Protein AF-A0A0F9T7E7-F1 (afdb_monomer_lite)

Foldseek 3Di:
DPPDPQDLVNCQVVCAASPPRHHPDVPDSHNPVVVVVVVVVLVVLLVVLVVVQAQSPPSPDHPDDPDSHNPVVVVVVVVVVVVVLVVLQVVCQVVQHASPDGHGHDVPDNHNPVVVVVVVVVLVVQLVVLVVVCAQSHPSHHQPPPPDSHHPVVVVVVVVCCVPDPVVVVVVVLLVVLLVVLCVVQPQAAPAQGHRPSVFKDKDQLVNCVVVVCVVVVADDSRVSVVCVVVVNDPRIHIHGPQQRVQCVVPVNARPCNHNVVLVVVLVVVVVVVQVCCCPPPVDGCVVCVQVLCCLQPVDSDDPHSSVSCVNCDDVSSVVSNVVVVVVVVVD

Radius of gyration: 43.4 Å; chains: 1; bounding box: 87×38×151 Å

Structure (mmCIF, N/CA/C/O backbone):
data_AF-A0A0F9T7E7-F1
#
_entry.id   AF-A0A0F9T7E7-F1
#
loop_
_atom_site.group_PDB
_atom_site.id
_atom_site.type_symbol
_atom_site.label_atom_id
_atom_site.label_alt_id
_atom_site.label_comp_id
_atom_site.label_asym_id
_atom_site.label_entity_id
_atom_site.label_seq_id
_atom_site.pdbx_PDB_ins_code
_atom_site.Cartn_x
_atom_site.Cartn_y
_atom_site.Cartn_z
_atom_site.occupancy
_atom_site.B_iso_or_equiv
_atom_site.auth_seq_id
_atom_site.auth_comp_id
_atom_site.auth_asym_id
_atom_site.auth_atom_id
_atom_site.pdbx_PDB_model_num
ATOM 1 N N . MET A 1 1 ? 22.420 5.843 -83.541 1.00 38.50 1 MET A N 1
ATOM 2 C CA . MET A 1 1 ? 21.870 6.753 -82.512 1.00 38.50 1 MET A CA 1
ATOM 3 C C . MET A 1 1 ? 22.292 6.225 -81.143 1.00 38.50 1 MET A C 1
ATOM 5 O O . MET A 1 1 ? 21.829 5.148 -80.786 1.00 38.50 1 MET A O 1
ATOM 9 N N . PRO A 1 2 ? 23.239 6.856 -80.425 1.00 42.22 2 PRO A N 1
ATOM 10 C CA . PRO A 1 2 ? 23.708 6.330 -79.144 1.00 42.22 2 PRO A CA 1
ATOM 11 C C . PRO A 1 2 ? 22.590 6.418 -78.097 1.00 42.22 2 PRO A C 1
ATOM 13 O O . PRO A 1 2 ? 21.931 7.450 -77.973 1.00 42.22 2 PRO A O 1
ATOM 16 N N . ALA A 1 3 ? 22.367 5.312 -77.381 1.00 47.06 3 ALA A N 1
ATOM 17 C CA . ALA A 1 3 ? 21.340 5.172 -76.355 1.00 47.06 3 ALA A CA 1
ATOM 18 C C . ALA A 1 3 ? 21.420 6.314 -75.331 1.00 47.06 3 ALA A C 1
ATOM 20 O O . ALA A 1 3 ? 22.486 6.619 -74.789 1.00 47.06 3 ALA A O 1
ATOM 21 N N . ASN A 1 4 ? 20.276 6.955 -75.101 1.00 53.09 4 ASN A N 1
ATOM 22 C CA . ASN A 1 4 ? 20.120 8.098 -74.214 1.00 53.09 4 ASN A CA 1
ATOM 23 C C . ASN A 1 4 ? 20.684 7.755 -72.821 1.00 53.09 4 ASN A C 1
ATOM 25 O O . ASN A 1 4 ? 20.328 6.721 -72.253 1.00 53.09 4 ASN A O 1
ATOM 29 N N . LYS A 1 5 ? 21.583 8.585 -72.274 1.00 58.56 5 LYS A N 1
ATOM 30 C CA . LYS A 1 5 ? 22.112 8.393 -70.913 1.00 58.56 5 LYS A CA 1
ATOM 31 C C . LYS A 1 5 ? 20.941 8.482 -69.936 1.00 58.56 5 LYS A C 1
ATOM 33 O O . LYS A 1 5 ? 20.448 9.564 -69.637 1.00 58.56 5 LYS A O 1
ATOM 38 N N . GLU A 1 6 ? 20.500 7.326 -69.468 1.00 69.00 6 GLU A N 1
ATOM 39 C CA . GLU A 1 6 ? 19.401 7.164 -68.527 1.00 69.00 6 GLU A CA 1
ATOM 40 C C . GLU A 1 6 ? 19.588 8.086 -67.306 1.00 69.00 6 GLU A C 1
ATOM 42 O O . GLU A 1 6 ? 20.612 8.040 -66.613 1.00 69.00 6 GLU A O 1
ATOM 47 N N . THR A 1 7 ? 18.629 8.984 -67.072 1.00 83.06 7 THR A N 1
ATOM 48 C CA . THR A 1 7 ? 18.771 10.029 -66.048 1.00 83.06 7 THR A CA 1
ATOM 49 C C . THR A 1 7 ? 18.663 9.446 -64.633 1.00 83.06 7 THR A C 1
ATOM 51 O O . THR A 1 7 ? 18.004 8.435 -64.392 1.00 83.06 7 THR A O 1
ATOM 54 N N . LEU A 1 8 ? 19.264 10.114 -63.638 1.00 84.00 8 LEU A N 1
ATOM 55 C CA . LEU A 1 8 ? 19.125 9.723 -62.223 1.00 84.00 8 LEU A CA 1
ATOM 56 C C . LEU A 1 8 ? 17.666 9.717 -61.746 1.00 84.00 8 LEU A C 1
ATOM 58 O O . LEU A 1 8 ? 17.328 8.966 -60.831 1.00 84.00 8 LEU A O 1
ATOM 62 N N . LYS A 1 9 ? 16.824 10.569 -62.343 1.00 87.50 9 LYS A N 1
ATOM 63 C CA . LYS A 1 9 ? 15.386 10.622 -62.076 1.00 87.50 9 LYS A CA 1
ATOM 64 C C . LYS A 1 9 ? 14.714 9.327 -62.539 1.00 87.50 9 LYS A C 1
ATOM 66 O O . LYS A 1 9 ? 14.110 8.656 -61.709 1.00 87.50 9 LYS A O 1
ATOM 71 N N . HIS A 1 10 ? 14.963 8.920 -63.786 1.00 89.00 10 HIS A N 1
ATOM 72 C CA . HIS A 1 10 ? 14.462 7.661 -64.340 1.00 89.00 10 HIS A CA 1
ATOM 73 C C . HIS A 1 10 ? 14.865 6.460 -63.473 1.00 89.00 10 HIS A C 1
ATOM 75 O O . HIS A 1 10 ? 14.021 5.681 -63.043 1.00 89.00 10 HIS A O 1
ATOM 81 N N . ARG A 1 11 ? 16.144 6.351 -63.095 1.00 88.75 11 ARG A N 1
ATOM 82 C CA . ARG A 1 11 ? 16.602 5.232 -62.253 1.00 88.75 11 ARG A CA 1
ATOM 83 C C . ARG A 1 11 ? 15.872 5.146 -60.914 1.00 88.75 11 ARG A C 1
ATOM 85 O O . ARG A 1 11 ? 15.550 4.054 -60.466 1.00 88.75 11 ARG A O 1
ATOM 92 N N . LYS A 1 12 ? 15.584 6.282 -60.274 1.00 86.06 12 LYS A N 1
ATOM 93 C CA . LYS A 1 12 ? 14.820 6.300 -59.017 1.00 86.06 12 LYS A CA 1
ATOM 94 C C . LYS A 1 12 ? 13.372 5.861 -59.223 1.00 86.06 12 LYS A C 1
ATOM 96 O O . LYS A 1 12 ? 12.877 5.083 -58.415 1.00 86.06 12 LYS A O 1
ATOM 101 N N . GLU A 1 13 ? 12.727 6.352 -60.278 1.00 91.25 13 GLU A N 1
ATOM 102 C CA . GLU A 1 13 ? 11.334 6.030 -60.619 1.00 91.25 13 GLU A CA 1
ATOM 103 C C . GLU A 1 13 ? 11.161 4.544 -60.968 1.00 91.25 13 GLU A C 1
ATOM 105 O O . GLU A 1 13 ? 10.154 3.945 -60.607 1.00 91.25 13 GLU A O 1
ATOM 110 N N . HIS A 1 14 ? 12.182 3.918 -61.559 1.00 92.12 14 HIS A N 1
ATOM 111 C CA . HIS A 1 14 ? 12.169 2.507 -61.961 1.00 92.12 14 HIS A CA 1
ATOM 112 C C . HIS A 1 14 ? 12.856 1.551 -60.965 1.00 92.12 14 HIS A C 1
ATOM 114 O O . HIS A 1 14 ? 13.179 0.416 -61.310 1.00 92.12 14 HIS A O 1
ATOM 120 N N . ASN A 1 15 ? 13.085 1.980 -59.718 1.00 90.81 15 ASN A N 1
ATOM 121 C CA . ASN A 1 15 ? 13.734 1.180 -58.667 1.00 90.81 15 ASN A CA 1
ATOM 122 C C . ASN A 1 15 ? 15.110 0.593 -59.072 1.00 90.81 15 ASN A C 1
ATOM 124 O O . ASN A 1 15 ? 15.508 -0.504 -58.663 1.00 90.81 15 ASN A O 1
ATOM 128 N N . LEU A 1 16 ? 15.858 1.357 -59.865 1.00 93.38 16 LEU A N 1
ATOM 129 C CA . LEU A 1 16 ? 17.209 1.052 -60.311 1.00 93.38 16 LEU A CA 1
ATOM 130 C C . LEU A 1 16 ? 18.243 1.805 -59.472 1.00 93.38 16 LEU A C 1
ATOM 132 O O . LEU A 1 16 ? 18.023 2.903 -58.947 1.00 93.38 16 LEU A O 1
ATOM 136 N N . CYS A 1 17 ? 19.422 1.211 -59.362 1.00 92.06 17 CYS A N 1
ATOM 137 C CA . CYS A 1 17 ? 20.519 1.753 -58.598 1.00 92.06 17 CYS A CA 1
ATOM 138 C C . CYS A 1 17 ? 21.018 3.034 -59.270 1.00 92.06 17 CYS A C 1
ATOM 140 O O . CYS A 1 17 ? 21.424 3.004 -60.434 1.00 92.06 17 CYS A O 1
ATOM 142 N N . PRO A 1 18 ? 21.112 4.156 -58.541 1.00 91.12 18 PRO A N 1
ATOM 143 C CA . PRO A 1 18 ? 21.547 5.423 -59.120 1.00 91.12 18 PRO A CA 1
ATOM 144 C C . PRO A 1 18 ? 22.990 5.369 -59.642 1.00 91.12 18 PRO A C 1
ATOM 146 O O . PRO A 1 18 ? 23.375 6.184 -60.476 1.00 91.12 18 PRO A O 1
ATOM 149 N N . ARG A 1 19 ? 23.790 4.408 -59.162 1.00 88.69 19 ARG A N 1
ATOM 150 C CA . ARG A 1 19 ? 25.220 4.308 -59.450 1.00 88.69 19 ARG A CA 1
ATOM 151 C C . ARG A 1 19 ? 25.533 3.494 -60.700 1.00 88.69 19 ARG A C 1
ATOM 153 O O . ARG A 1 19 ? 26.397 3.902 -61.465 1.00 88.69 19 ARG A O 1
ATOM 160 N N . ASP A 1 20 ? 24.866 2.359 -60.884 1.00 91.38 20 ASP A N 1
ATOM 161 C CA . ASP A 1 20 ? 25.170 1.414 -61.966 1.00 91.38 20 ASP A CA 1
ATOM 162 C C . ASP A 1 20 ? 23.941 0.948 -62.762 1.00 91.38 20 ASP A C 1
ATOM 164 O O . ASP A 1 20 ? 24.092 0.120 -63.652 1.00 91.38 20 ASP A O 1
ATOM 168 N N . GLY A 1 21 ? 22.744 1.471 -62.470 1.00 89.50 21 GLY A N 1
ATOM 169 C CA . GLY A 1 21 ? 21.510 1.172 -63.206 1.00 89.50 21 GLY A CA 1
ATOM 170 C C . GLY A 1 21 ? 20.922 -0.218 -62.947 1.00 89.50 21 GLY A C 1
ATOM 171 O O . GLY A 1 21 ? 19.892 -0.552 -63.515 1.00 89.50 21 GLY A O 1
ATOM 172 N N . LYS A 1 22 ? 21.530 -1.042 -62.085 1.00 94.00 22 LYS A N 1
ATOM 173 C CA . LYS A 1 22 ? 21.015 -2.387 -61.771 1.00 94.00 22 LYS A CA 1
ATOM 174 C C . LYS A 1 22 ? 19.827 -2.328 -60.808 1.00 94.00 22 LYS A C 1
ATOM 176 O O . LYS A 1 22 ? 19.782 -1.398 -60.007 1.00 94.00 22 LYS A O 1
ATOM 181 N N . PRO A 1 23 ? 18.936 -3.334 -60.774 1.00 94.88 23 PRO A N 1
ATOM 182 C CA . PRO A 1 23 ? 17.843 -3.380 -59.806 1.00 94.88 23 PRO A CA 1
ATOM 183 C C . PRO A 1 23 ? 18.322 -3.208 -58.361 1.00 94.88 23 PRO A C 1
ATOM 185 O O . PRO A 1 23 ? 19.359 -3.750 -57.951 1.00 94.88 23 PRO A O 1
ATOM 188 N N . ASN A 1 24 ? 17.572 -2.432 -57.585 1.00 95.00 24 ASN A N 1
ATOM 189 C CA . ASN A 1 24 ? 17.853 -2.241 -56.171 1.00 95.00 24 ASN A CA 1
ATOM 190 C C . ASN A 1 24 ? 17.699 -3.548 -55.378 1.00 95.00 24 ASN A C 1
ATOM 192 O O . ASN A 1 24 ? 16.909 -4.422 -55.722 1.00 95.00 24 ASN A O 1
ATOM 196 N N . ALA A 1 25 ? 18.461 -3.679 -54.290 1.00 92.75 25 ALA A N 1
ATOM 197 C CA . ALA A 1 25 ? 18.216 -4.741 -53.318 1.00 92.75 25 ALA A CA 1
ATOM 198 C C . ALA A 1 25 ? 16.885 -4.493 -52.566 1.00 92.75 25 ALA A C 1
ATOM 200 O O . ALA A 1 25 ? 16.477 -3.331 -52.462 1.00 92.75 25 ALA A O 1
ATOM 201 N N . PRO A 1 26 ? 16.239 -5.537 -52.004 1.00 92.38 26 PRO A N 1
ATOM 202 C CA . PRO A 1 26 ? 14.979 -5.398 -51.266 1.00 92.38 26 PRO A CA 1
ATOM 203 C C . PRO A 1 26 ? 15.062 -4.319 -50.179 1.00 92.38 26 PRO A C 1
ATOM 205 O O . PRO A 1 26 ? 16.022 -4.299 -49.407 1.00 92.38 26 PRO A O 1
ATOM 208 N N . ASP A 1 27 ? 14.097 -3.397 -50.166 1.00 90.00 27 ASP A N 1
ATOM 209 C CA . ASP A 1 27 ? 14.011 -2.241 -49.256 1.00 90.00 27 ASP A CA 1
ATOM 210 C C . ASP A 1 27 ? 15.236 -1.304 -49.252 1.00 90.00 27 ASP A C 1
ATOM 212 O O . ASP A 1 27 ? 15.472 -0.542 -48.307 1.00 90.00 27 ASP A O 1
ATOM 216 N N . ARG A 1 28 ? 16.056 -1.331 -50.310 1.00 92.38 28 ARG A N 1
ATOM 217 C CA . ARG A 1 28 ? 17.237 -0.469 -50.466 1.00 92.38 28 ARG A CA 1
ATOM 218 C C . ARG A 1 28 ? 17.122 0.410 -51.705 1.00 92.38 28 ARG A C 1
ATOM 220 O O . ARG A 1 28 ? 16.348 0.161 -52.613 1.00 92.38 28 ARG A O 1
ATOM 227 N N . LYS A 1 29 ? 17.956 1.452 -51.753 1.00 92.69 29 LYS A N 1
ATOM 228 C CA . LYS A 1 29 ? 18.046 2.406 -52.879 1.00 92.69 29 LYS A CA 1
ATOM 229 C C . LYS A 1 29 ? 19.236 2.138 -53.808 1.00 92.69 29 LYS A C 1
ATOM 231 O O . LYS A 1 29 ? 19.613 2.999 -54.598 1.00 92.69 29 LYS A O 1
ATOM 236 N N . MET A 1 30 ? 19.916 1.007 -53.622 1.00 93.31 30 MET A N 1
ATOM 237 C CA . MET A 1 30 ? 21.091 0.609 -54.393 1.00 93.31 30 MET A CA 1
ATOM 238 C C . MET A 1 30 ? 21.084 -0.905 -54.605 1.00 93.31 30 MET A C 1
ATOM 240 O O . MET A 1 30 ? 20.552 -1.650 -53.779 1.00 93.31 30 MET A O 1
ATOM 244 N N . CYS A 1 31 ? 21.724 -1.363 -55.679 1.00 95.31 31 CYS A N 1
ATOM 245 C CA . CYS A 1 31 ? 21.927 -2.783 -55.937 1.00 95.31 31 CYS A CA 1
ATOM 246 C C . CYS A 1 31 ? 22.896 -3.400 -54.909 1.00 95.31 31 CYS A C 1
ATOM 248 O O . CYS A 1 31 ? 23.733 -2.705 -54.315 1.00 95.31 31 CYS A O 1
ATOM 250 N N . LYS A 1 32 ? 22.833 -4.726 -54.726 1.00 95.06 32 LYS A N 1
ATOM 251 C CA . LYS A 1 32 ? 23.657 -5.465 -53.747 1.00 95.06 32 LYS A CA 1
ATOM 252 C C . LYS A 1 32 ? 25.158 -5.191 -53.908 1.00 95.06 32 LYS A C 1
ATOM 254 O O . LYS A 1 32 ? 25.843 -4.916 -52.926 1.00 95.06 32 LYS A O 1
ATOM 259 N N . SER A 1 33 ? 25.670 -5.191 -55.140 1.00 95.06 33 SER A N 1
ATOM 260 C CA . SER A 1 33 ? 27.093 -4.942 -55.412 1.00 95.06 33 SER A CA 1
ATOM 261 C C . SER A 1 33 ? 27.526 -3.524 -55.047 1.00 95.06 33 SER A C 1
ATOM 263 O O . SER A 1 33 ? 28.602 -3.327 -54.478 1.00 95.06 33 SER A O 1
ATOM 265 N N . CYS A 1 34 ? 26.700 -2.521 -55.343 1.00 94.69 34 CYS A N 1
ATOM 266 C CA . CYS A 1 34 ? 27.019 -1.144 -54.989 1.00 94.69 34 CYS A CA 1
ATOM 267 C C . CYS A 1 34 ? 26.884 -0.885 -53.483 1.00 94.69 34 CYS A C 1
ATOM 269 O O . CYS A 1 34 ? 27.649 -0.072 -52.963 1.00 94.69 34 CYS A O 1
ATOM 271 N N . LEU A 1 35 ? 25.992 -1.593 -52.779 1.00 93.75 35 LEU A N 1
ATOM 272 C CA . LEU A 1 35 ? 25.905 -1.564 -51.315 1.00 93.75 35 LEU A CA 1
ATOM 273 C C . LEU A 1 35 ? 27.177 -2.108 -50.659 1.00 93.75 35 LEU A C 1
ATOM 275 O O . LEU A 1 35 ? 27.727 -1.446 -49.785 1.00 93.75 35 LEU A O 1
ATOM 279 N N . VAL A 1 36 ? 27.693 -3.254 -51.121 1.00 94.38 36 VAL A N 1
ATOM 280 C CA . VAL A 1 36 ? 28.956 -3.822 -50.611 1.00 94.38 36 VAL A CA 1
ATOM 281 C C . VAL A 1 36 ? 30.111 -2.845 -50.829 1.00 94.38 36 VAL A C 1
ATOM 283 O O . VAL A 1 36 ? 30.829 -2.507 -49.890 1.00 94.38 36 VAL A O 1
ATOM 286 N N . LYS A 1 37 ? 30.248 -2.304 -52.048 1.00 94.00 37 LYS A N 1
ATOM 287 C CA . LYS A 1 37 ? 31.284 -1.301 -52.355 1.00 94.00 37 LYS A CA 1
ATOM 288 C C . LYS A 1 37 ? 31.153 -0.049 -51.484 1.00 94.00 37 LYS A C 1
ATOM 290 O O . LYS A 1 37 ? 32.160 0.522 -51.073 1.00 94.00 37 LYS A O 1
ATOM 295 N N . PHE A 1 38 ? 29.928 0.403 -51.222 1.00 93.88 38 PHE A N 1
ATOM 296 C CA . PHE A 1 38 ? 29.674 1.544 -50.346 1.00 93.88 38 PHE A CA 1
ATOM 297 C C . PHE A 1 38 ? 30.046 1.240 -48.890 1.00 93.88 38 PHE A C 1
ATOM 299 O O . PHE A 1 38 ? 30.689 2.071 -48.258 1.00 93.88 38 PHE A O 1
ATOM 306 N N . ALA A 1 39 ? 29.703 0.057 -48.378 1.00 92.69 39 ALA A N 1
ATOM 307 C CA . ALA A 1 39 ? 30.046 -0.367 -47.023 1.00 92.69 39 ALA A CA 1
ATOM 308 C C . ALA A 1 39 ? 31.566 -0.413 -46.813 1.00 92.69 39 ALA A C 1
ATOM 310 O O . ALA A 1 39 ? 32.065 0.219 -45.888 1.00 92.69 39 ALA A O 1
ATOM 311 N N . VAL A 1 40 ? 32.307 -1.047 -47.731 1.00 94.56 40 VAL A N 1
ATOM 312 C CA . VAL A 1 40 ? 33.781 -1.092 -47.690 1.00 94.56 40 VAL A CA 1
ATOM 313 C C . VAL A 1 40 ? 34.376 0.319 -47.707 1.00 94.56 40 VAL A C 1
ATOM 315 O O . VAL A 1 40 ? 35.271 0.635 -46.924 1.00 94.56 40 VAL A O 1
ATOM 318 N N . LYS A 1 41 ? 33.860 1.202 -48.573 1.00 94.31 41 LYS A N 1
ATOM 319 C CA . LYS A 1 41 ? 34.314 2.598 -48.646 1.00 94.31 41 LYS A CA 1
ATOM 320 C C . LYS A 1 41 ? 34.057 3.343 -47.328 1.00 94.31 41 LYS A C 1
ATOM 322 O O . LYS A 1 41 ? 34.939 4.051 -46.849 1.00 94.31 41 LYS A O 1
ATOM 327 N N . THR A 1 42 ? 32.863 3.191 -46.762 1.00 92.88 42 THR A N 1
ATOM 328 C CA . THR A 1 42 ? 32.451 3.829 -45.505 1.00 92.88 42 THR A CA 1
ATOM 329 C C . THR A 1 42 ? 33.302 3.347 -44.335 1.00 92.88 42 THR A C 1
ATOM 331 O O . THR A 1 42 ? 33.779 4.178 -43.565 1.00 92.88 42 THR A O 1
ATOM 334 N N . GLU A 1 43 ? 33.570 2.043 -44.244 1.00 92.81 43 GLU A N 1
ATOM 335 C CA . GLU A 1 43 ? 34.423 1.488 -43.191 1.00 92.81 43 GLU A CA 1
ATOM 336 C C . GLU A 1 43 ? 35.862 1.991 -43.314 1.00 92.81 43 GLU A C 1
ATOM 338 O O . GLU A 1 43 ? 36.444 2.439 -42.333 1.00 92.81 43 GLU A O 1
ATOM 343 N N . ARG A 1 44 ? 36.407 2.067 -44.535 1.00 94.94 44 ARG A N 1
ATOM 344 C CA . ARG A 1 44 ? 37.733 2.659 -44.763 1.00 94.94 44 ARG A CA 1
ATOM 345 C C . ARG A 1 44 ? 37.816 4.112 -44.283 1.00 94.94 44 ARG A C 1
ATOM 347 O O . ARG A 1 44 ? 38.819 4.501 -43.693 1.00 94.94 44 ARG A O 1
ATOM 354 N N . TYR A 1 45 ? 36.793 4.933 -44.534 1.00 93.31 45 TYR A N 1
ATOM 355 C CA . TYR A 1 45 ? 36.767 6.308 -44.017 1.00 93.31 45 TYR A CA 1
ATOM 356 C C . TYR A 1 45 ? 36.628 6.359 -42.500 1.00 93.31 45 TYR A C 1
ATOM 358 O O . TYR A 1 45 ? 37.245 7.209 -41.863 1.00 93.31 45 TYR A O 1
ATOM 366 N N . ARG A 1 46 ? 35.823 5.465 -41.923 1.00 93.06 46 ARG A N 1
ATOM 367 C CA . ARG A 1 46 ? 35.672 5.350 -40.477 1.00 93.06 46 ARG A CA 1
ATOM 368 C C . ARG A 1 46 ? 37.002 4.995 -39.820 1.00 93.06 46 ARG A C 1
ATOM 370 O O . ARG A 1 46 ? 37.375 5.667 -38.866 1.00 93.06 46 ARG A O 1
ATOM 377 N N . GLN A 1 47 ? 37.715 4.009 -40.360 1.00 93.50 47 GLN A N 1
ATOM 378 C CA . GLN A 1 47 ? 39.008 3.580 -39.842 1.00 93.50 47 GLN A CA 1
ATOM 379 C C . GLN A 1 47 ? 40.031 4.713 -39.907 1.00 93.50 47 GLN A C 1
ATOM 381 O O . GLN A 1 47 ? 40.631 5.030 -38.894 1.00 93.50 47 GLN A O 1
ATOM 386 N N . ARG A 1 48 ? 40.110 5.446 -41.027 1.00 94.62 48 ARG A N 1
ATOM 387 C CA . ARG A 1 48 ? 40.972 6.641 -41.126 1.00 94.62 48 ARG A CA 1
ATOM 388 C C . ARG A 1 48 ? 40.694 7.688 -40.047 1.00 94.62 48 ARG A C 1
ATOM 390 O O . ARG A 1 48 ? 41.625 8.319 -39.568 1.00 94.62 48 ARG A O 1
ATOM 397 N N . LYS A 1 49 ? 39.424 7.900 -39.682 1.00 95.38 49 LYS A N 1
ATOM 398 C CA . LYS A 1 49 ? 39.072 8.811 -38.582 1.00 95.38 49 LYS A CA 1
ATOM 399 C C . LYS A 1 49 ? 39.540 8.259 -37.236 1.00 95.38 49 LYS A C 1
ATOM 401 O O . LYS A 1 49 ? 40.063 9.026 -36.448 1.00 95.38 49 LYS A O 1
ATOM 406 N N . ILE A 1 50 ? 39.377 6.956 -36.994 1.00 92.44 50 ILE A N 1
ATOM 407 C CA . ILE A 1 50 ? 39.853 6.290 -35.769 1.00 92.44 50 ILE A CA 1
ATOM 408 C C . ILE A 1 50 ? 41.377 6.403 -35.659 1.00 92.44 50 ILE A C 1
ATOM 410 O O . ILE A 1 50 ? 41.866 6.856 -34.631 1.00 92.44 50 ILE A O 1
ATOM 414 N N . ASP A 1 51 ? 42.101 6.053 -36.723 1.00 94.31 51 ASP A N 1
ATOM 415 C CA . ASP A 1 51 ? 43.567 6.091 -36.770 1.00 94.31 51 ASP A CA 1
ATOM 416 C C . ASP A 1 51 ? 44.098 7.521 -36.592 1.00 94.31 51 ASP A C 1
ATOM 418 O O . ASP A 1 51 ? 45.132 7.730 -35.970 1.00 94.31 51 ASP A O 1
ATOM 422 N N . GLY A 1 52 ? 43.364 8.515 -37.103 1.00 93.25 52 GLY A N 1
ATOM 423 C CA . GLY A 1 52 ? 43.660 9.934 -36.914 1.00 93.25 52 GLY A CA 1
ATOM 424 C C . GLY A 1 52 ? 43.190 10.522 -35.580 1.00 93.25 52 GLY A C 1
ATOM 425 O O . GLY A 1 52 ? 43.287 11.731 -35.412 1.00 93.25 52 GLY A O 1
ATOM 426 N N . GLY A 1 53 ? 42.632 9.724 -34.662 1.00 93.94 53 GLY A N 1
ATOM 427 C CA . GLY A 1 53 ? 42.151 10.205 -33.360 1.00 93.94 53 GLY A CA 1
ATOM 428 C C . GLY A 1 53 ? 40.890 11.078 -33.421 1.00 93.94 53 GLY A C 1
ATOM 429 O O . GLY A 1 53 ? 40.585 11.799 -32.479 1.00 93.94 53 GLY A O 1
ATOM 430 N N . LEU A 1 54 ? 40.126 11.022 -34.513 1.00 96.44 54 LEU A N 1
ATOM 431 C CA . LEU A 1 54 ? 38.985 11.897 -34.780 1.00 96.44 54 LEU A CA 1
ATOM 432 C C . LEU A 1 54 ? 37.635 11.208 -34.547 1.00 96.44 54 LEU A C 1
ATOM 434 O O . LEU A 1 54 ? 37.448 10.000 -34.712 1.00 96.44 54 LEU A O 1
ATOM 438 N N . CYS A 1 55 ? 36.629 12.024 -34.238 1.00 96.19 55 CYS A N 1
ATOM 439 C CA . CYS A 1 55 ? 35.235 11.624 -34.108 1.00 96.19 55 CYS A CA 1
ATOM 440 C C . CYS A 1 55 ? 34.757 10.865 -35.349 1.00 96.19 55 CYS A C 1
ATOM 442 O O . CYS A 1 55 ? 34.713 11.400 -36.456 1.00 96.19 55 CYS A O 1
ATOM 444 N N . THR A 1 56 ? 34.288 9.632 -35.160 1.00 94.88 56 THR A N 1
ATOM 445 C CA . THR A 1 56 ? 33.850 8.771 -36.271 1.00 94.88 56 THR A CA 1
ATOM 446 C C . THR A 1 56 ? 32.649 9.325 -37.048 1.00 94.88 56 THR A C 1
ATOM 448 O O . THR A 1 56 ? 32.497 9.019 -38.232 1.00 94.88 56 THR A O 1
ATOM 451 N N . ASN A 1 57 ? 31.839 10.195 -36.431 1.00 93.69 57 ASN A N 1
ATOM 452 C CA . ASN A 1 57 ? 30.705 10.852 -37.079 1.00 93.69 57 ASN A CA 1
ATOM 453 C C . ASN A 1 57 ? 31.137 12.098 -37.875 1.00 93.69 57 ASN A C 1
ATOM 455 O O . ASN A 1 57 ? 31.207 12.039 -39.102 1.00 93.69 57 ASN A O 1
ATOM 459 N N . CYS A 1 58 ? 31.500 13.202 -37.209 1.00 93.56 58 CYS A N 1
ATOM 460 C CA . CYS A 1 58 ? 31.848 14.455 -37.897 1.00 93.56 58 CYS A CA 1
ATOM 461 C C . CYS A 1 58 ? 33.269 14.474 -38.479 1.00 93.56 58 CYS A C 1
ATOM 463 O O . CYS A 1 58 ? 33.479 15.081 -39.520 1.00 93.56 58 CYS A O 1
ATOM 465 N N . GLY A 1 59 ? 34.230 13.782 -37.860 1.00 92.50 59 GLY A N 1
ATOM 466 C CA . GLY A 1 59 ? 35.646 13.829 -38.243 1.00 92.50 59 GLY A CA 1
ATOM 467 C C . GLY A 1 59 ? 36.347 15.162 -37.964 1.00 92.50 59 GLY A C 1
ATOM 468 O O . GLY A 1 59 ? 37.412 15.373 -38.521 1.00 92.50 59 GLY A O 1
ATOM 469 N N . ALA A 1 60 ? 35.750 16.055 -37.167 1.00 92.56 60 ALA A N 1
ATOM 470 C CA . ALA A 1 60 ? 36.266 17.409 -36.933 1.00 92.56 60 ALA A CA 1
ATOM 471 C C . ALA A 1 60 ? 36.998 17.577 -35.591 1.00 92.56 60 ALA A C 1
ATOM 473 O O . ALA A 1 60 ? 37.873 18.422 -35.472 1.00 92.56 60 ALA A O 1
ATOM 474 N N . GLU A 1 61 ? 36.630 16.784 -34.586 1.00 94.00 61 GLU A N 1
ATOM 475 C CA . GLU A 1 61 ? 37.107 16.913 -33.205 1.00 94.00 61 GLU A CA 1
ATOM 476 C C . GLU A 1 61 ? 37.451 15.538 -32.636 1.00 94.00 61 GLU A C 1
ATOM 478 O O . GLU A 1 61 ? 36.920 14.523 -33.104 1.00 94.00 61 GLU A O 1
ATOM 483 N N . GLU A 1 62 ? 38.263 15.505 -31.585 1.00 94.50 62 GLU A N 1
ATOM 484 C CA . GLU A 1 62 ? 38.603 14.280 -30.864 1.00 94.50 62 GLU A CA 1
ATOM 485 C C . GLU A 1 62 ? 37.393 13.687 -30.102 1.00 94.50 62 GLU A C 1
ATOM 487 O O . GLU A 1 62 ? 36.494 14.411 -29.646 1.00 94.50 62 GLU A O 1
ATOM 492 N N . PRO A 1 63 ? 37.307 12.351 -29.965 1.00 95.06 63 PRO A N 1
ATOM 493 C CA . PRO A 1 63 ? 36.294 11.697 -29.145 1.00 95.06 63 PRO A CA 1
ATOM 494 C C . PRO A 1 63 ? 36.424 11.976 -27.640 1.00 95.06 63 PRO A C 1
ATOM 496 O O . PRO A 1 63 ? 37.499 12.269 -27.135 1.00 95.06 63 PRO A O 1
ATOM 499 N N . VAL A 1 64 ? 35.321 11.831 -26.893 1.00 94.56 64 VAL A N 1
ATOM 500 C CA . VAL A 1 64 ? 35.311 12.055 -25.432 1.00 94.56 64 VAL A CA 1
ATOM 501 C C . VAL A 1 64 ? 35.205 10.762 -24.617 1.00 94.56 64 VAL A C 1
ATOM 503 O O . VAL A 1 64 ? 34.249 9.991 -24.762 1.00 94.56 64 VAL A O 1
ATOM 506 N N . GLY A 1 65 ? 36.140 10.562 -23.684 1.00 90.94 65 GLY A N 1
ATOM 507 C CA . GLY A 1 65 ? 36.181 9.391 -22.801 1.00 90.94 65 GLY A CA 1
ATOM 508 C C . GLY A 1 65 ? 36.294 8.084 -23.592 1.00 90.94 65 GLY A C 1
ATOM 509 O O . GLY A 1 65 ? 37.090 7.980 -24.514 1.00 90.94 65 GLY A O 1
ATOM 510 N N . SER A 1 66 ? 35.452 7.096 -23.275 1.00 89.94 66 SER A N 1
ATOM 511 C CA . SER A 1 66 ? 35.389 5.814 -24.001 1.00 89.94 66 SER A CA 1
ATOM 512 C C . SER A 1 66 ? 34.564 5.854 -25.300 1.00 89.94 66 SER A C 1
ATOM 514 O O . SER A 1 66 ? 34.345 4.826 -25.942 1.00 89.94 66 SER A O 1
ATOM 516 N N . SER A 1 67 ? 34.052 7.026 -25.689 1.00 90.88 67 SER A N 1
ATOM 517 C CA . SER A 1 67 ? 33.241 7.194 -26.898 1.00 90.88 67 SER A CA 1
ATOM 518 C C . SER A 1 67 ? 34.110 7.247 -28.153 1.00 90.88 67 SER A C 1
ATOM 520 O O . SER A 1 67 ? 35.227 7.739 -28.120 1.00 90.88 67 SER A O 1
ATOM 522 N N . ARG A 1 68 ? 33.547 6.856 -29.302 1.00 93.25 68 ARG A N 1
ATOM 523 C CA . ARG A 1 68 ? 34.125 7.119 -30.641 1.00 93.25 68 ARG A CA 1
ATOM 524 C C . ARG A 1 68 ? 33.601 8.416 -31.277 1.00 93.25 68 ARG A C 1
ATOM 526 O O . ARG A 1 68 ? 33.809 8.657 -32.468 1.00 93.25 68 ARG A O 1
ATOM 533 N N . LEU A 1 69 ? 32.843 9.202 -30.514 1.00 94.62 69 LEU A N 1
ATOM 534 C CA . LEU A 1 69 ? 32.215 10.461 -30.915 1.00 94.62 69 LEU A CA 1
ATOM 535 C C . LEU A 1 69 ? 32.748 11.610 -30.059 1.00 94.62 69 LEU A C 1
ATOM 537 O O . LEU A 1 69 ? 32.915 11.430 -28.849 1.00 94.62 69 LEU A O 1
ATOM 541 N N . CYS A 1 70 ? 32.924 12.785 -30.664 1.00 95.94 70 CYS A N 1
ATOM 542 C CA . CYS A 1 70 ? 33.125 14.031 -29.925 1.00 95.94 70 CYS A CA 1
ATOM 543 C C . CYS A 1 70 ? 31.871 14.393 -29.115 1.00 95.94 70 CYS A C 1
ATOM 545 O O . CYS A 1 70 ? 30.787 13.841 -29.349 1.00 95.94 70 CYS A O 1
ATOM 547 N N . ARG A 1 71 ? 32.004 15.345 -28.185 1.00 95.00 71 ARG A N 1
ATOM 548 C CA . ARG A 1 71 ? 30.913 15.775 -27.294 1.00 95.00 71 ARG A CA 1
ATOM 549 C C . ARG A 1 71 ? 29.661 16.183 -28.074 1.00 95.00 71 ARG A C 1
ATOM 551 O O . ARG A 1 71 ? 28.614 15.575 -27.887 1.00 95.00 71 ARG A O 1
ATOM 558 N N . GLY A 1 72 ? 29.793 17.087 -29.047 1.00 94.94 72 GLY A N 1
ATOM 559 C CA . GLY A 1 72 ? 28.649 17.572 -29.826 1.00 94.94 72 GLY A CA 1
ATOM 560 C C . GLY A 1 72 ? 27.934 16.478 -30.631 1.00 94.94 72 GLY A C 1
ATOM 561 O O . GLY A 1 72 ? 26.708 16.476 -30.732 1.00 94.94 72 GLY A O 1
ATOM 562 N N . CYS A 1 73 ? 28.670 15.507 -31.184 1.00 95.19 73 CYS A N 1
ATOM 563 C CA . CYS A 1 73 ? 28.054 14.365 -31.872 1.00 95.19 73 CYS A CA 1
ATOM 564 C C . CYS A 1 73 ? 27.394 13.383 -30.900 1.00 95.19 73 CYS A C 1
ATOM 566 O O . CYS A 1 73 ? 26.353 12.812 -31.225 1.00 95.19 73 CYS A O 1
ATOM 568 N N . LYS A 1 74 ? 27.990 13.178 -29.723 1.00 93.56 74 LYS A N 1
ATOM 569 C CA . LYS A 1 74 ? 27.445 12.316 -28.674 1.00 93.56 74 LYS A CA 1
ATOM 570 C C . LYS A 1 74 ? 26.134 12.881 -28.129 1.00 93.56 74 LYS A C 1
ATOM 572 O O . LYS A 1 74 ? 25.163 12.136 -28.036 1.00 93.56 74 LYS A O 1
ATOM 577 N N . ASP A 1 75 ? 26.082 14.183 -27.866 1.00 92.88 75 ASP A N 1
ATOM 578 C CA . ASP A 1 75 ? 24.891 14.856 -27.343 1.00 92.88 75 ASP A CA 1
ATOM 579 C C . ASP A 1 75 ? 23.752 14.819 -28.363 1.00 92.88 75 ASP A C 1
ATOM 581 O O . ASP A 1 75 ? 22.662 14.344 -28.053 1.00 92.88 75 ASP A O 1
ATOM 585 N N . LYS A 1 76 ? 24.032 15.173 -29.626 1.00 92.62 76 LYS A N 1
ATOM 586 C CA . LYS A 1 76 ? 23.055 15.050 -30.724 1.00 92.62 76 LYS A CA 1
ATOM 587 C C . LYS A 1 76 ? 22.532 13.623 -30.875 1.00 92.62 76 LYS A C 1
ATOM 589 O O . LYS A 1 76 ? 21.332 13.422 -31.046 1.00 92.62 76 LYS A O 1
ATOM 594 N N . SER A 1 77 ? 23.418 12.627 -30.803 1.00 90.44 77 SER A N 1
ATOM 595 C CA . SER A 1 77 ? 23.019 11.218 -30.857 1.00 90.44 77 SER A CA 1
ATOM 596 C C . SER A 1 77 ? 22.150 10.831 -29.661 1.00 90.44 77 SER A C 1
ATOM 598 O O . SER A 1 77 ? 21.209 10.065 -29.833 1.00 90.44 77 SER A O 1
ATOM 600 N N . SER A 1 78 ? 22.450 11.337 -28.465 1.00 89.50 78 SER A N 1
ATOM 601 C CA . SER A 1 78 ? 21.674 11.075 -27.251 1.00 89.50 78 SER A CA 1
ATOM 602 C C . SER A 1 78 ? 20.258 11.641 -27.368 1.00 89.50 78 SER A C 1
ATOM 604 O O . SER A 1 78 ? 19.289 10.902 -27.196 1.00 89.50 78 SER A O 1
ATOM 606 N N . THR A 1 79 ? 20.132 12.913 -27.760 1.00 90.62 79 THR A N 1
ATOM 607 C CA . THR A 1 79 ? 18.838 13.574 -27.984 1.00 90.62 79 THR A CA 1
ATOM 608 C C . THR A 1 79 ? 18.024 12.845 -29.047 1.00 90.62 79 THR A C 1
ATOM 610 O O . THR A 1 79 ? 16.883 12.472 -28.801 1.00 90.62 79 THR A O 1
ATOM 613 N N . TYR A 1 80 ? 18.631 12.525 -30.194 1.00 90.31 80 TYR A N 1
ATOM 614 C CA . TYR A 1 80 ? 17.948 11.776 -31.248 1.00 90.31 80 TYR A CA 1
ATOM 615 C C . TYR A 1 80 ? 17.432 10.410 -30.766 1.00 90.31 80 TYR A C 1
ATOM 617 O O . TYR A 1 80 ? 16.302 10.021 -31.068 1.00 90.31 80 TYR A O 1
ATOM 625 N N . MET A 1 81 ? 18.246 9.665 -30.009 1.00 87.94 81 MET A N 1
ATOM 626 C CA . MET A 1 81 ? 17.835 8.368 -29.464 1.00 87.94 81 MET A CA 1
ATOM 627 C C . MET A 1 81 ? 16.705 8.517 -28.442 1.00 87.94 81 MET A C 1
ATOM 629 O O . MET A 1 81 ? 15.795 7.687 -28.424 1.00 87.94 81 MET A O 1
ATOM 633 N N . HIS A 1 82 ? 16.728 9.577 -27.634 1.00 89.62 82 HIS A N 1
ATOM 634 C CA . HIS A 1 82 ? 15.653 9.908 -26.704 1.00 89.62 82 HIS A CA 1
ATOM 635 C C . HIS A 1 82 ? 14.336 10.189 -27.440 1.00 89.62 82 HIS A C 1
ATOM 637 O O . HIS A 1 82 ? 13.325 9.547 -27.147 1.00 89.62 82 HIS A O 1
ATOM 643 N N . ASP A 1 83 ? 14.362 11.052 -28.454 1.00 91.88 83 ASP A N 1
ATOM 644 C CA . ASP A 1 83 ? 13.183 11.412 -29.249 1.00 91.88 83 ASP A CA 1
ATOM 645 C C . ASP A 1 83 ? 12.615 10.200 -29.995 1.00 91.88 83 ASP A C 1
ATOM 647 O O . ASP A 1 83 ? 11.406 9.949 -29.994 1.00 91.88 83 ASP A O 1
ATOM 651 N N . SER A 1 84 ? 13.495 9.390 -30.590 1.00 91.44 84 SER A N 1
ATOM 652 C CA . SER A 1 84 ? 13.123 8.143 -31.262 1.00 91.44 84 SER A CA 1
ATOM 653 C C . SER A 1 84 ? 12.472 7.152 -30.293 1.00 91.44 84 SER A C 1
ATOM 655 O O . SER A 1 84 ? 11.441 6.549 -30.608 1.00 91.44 84 SER A O 1
ATOM 657 N N . HIS A 1 85 ? 13.019 7.021 -29.081 1.00 91.81 85 HIS A N 1
ATOM 658 C CA . HIS A 1 85 ? 12.442 6.182 -28.038 1.00 91.81 85 HIS A CA 1
ATOM 659 C C . HIS A 1 85 ? 11.060 6.685 -27.602 1.00 91.81 85 HIS A C 1
ATOM 661 O O . HIS A 1 85 ? 10.127 5.884 -27.534 1.00 91.81 85 HIS A O 1
ATOM 667 N N . ILE A 1 86 ? 10.896 7.991 -27.362 1.00 93.19 86 ILE A N 1
ATOM 668 C CA . ILE A 1 86 ? 9.597 8.594 -27.022 1.00 93.19 86 ILE A CA 1
ATOM 669 C C . ILE A 1 86 ? 8.578 8.315 -28.125 1.00 93.19 86 ILE A C 1
ATOM 671 O O . ILE A 1 86 ? 7.479 7.832 -27.842 1.00 93.19 86 ILE A O 1
ATOM 675 N N . LYS A 1 87 ? 8.951 8.556 -29.385 1.00 93.31 87 LYS A N 1
ATOM 676 C CA . LYS A 1 87 ? 8.079 8.320 -30.537 1.00 93.31 87 LYS A CA 1
ATOM 677 C C . LYS A 1 87 ? 7.670 6.852 -30.640 1.00 93.31 87 LYS A C 1
ATOM 679 O O . LYS A 1 87 ? 6.482 6.556 -30.783 1.00 93.31 87 LYS A O 1
ATOM 684 N N . ARG A 1 88 ? 8.626 5.924 -30.524 1.00 92.75 88 ARG A N 1
ATOM 685 C CA . ARG A 1 88 ? 8.366 4.475 -30.550 1.00 92.75 88 ARG A CA 1
ATOM 686 C C . ARG A 1 88 ? 7.454 4.052 -29.402 1.00 92.75 88 ARG A C 1
ATOM 688 O O . ARG A 1 88 ? 6.508 3.303 -29.630 1.00 92.75 88 ARG A O 1
ATOM 695 N N . TYR A 1 89 ? 7.720 4.536 -28.192 1.00 94.88 89 TYR A N 1
ATOM 696 C CA . TYR A 1 89 ? 6.914 4.251 -27.010 1.00 94.88 89 TYR A CA 1
ATOM 697 C C . TYR A 1 89 ? 5.470 4.734 -27.188 1.00 94.88 89 TYR A C 1
ATOM 699 O O . TYR A 1 89 ? 4.538 3.961 -26.972 1.00 94.88 89 TYR A O 1
ATOM 707 N N . GLY A 1 90 ? 5.287 5.986 -27.620 1.00 94.81 90 GLY A N 1
ATOM 708 C CA . GLY A 1 90 ? 3.972 6.576 -27.865 1.00 94.81 90 GLY A CA 1
ATOM 709 C C . GLY A 1 90 ? 3.189 5.815 -28.931 1.00 94.81 90 GLY A C 1
ATOM 710 O O . GLY A 1 90 ? 2.050 5.428 -28.682 1.00 94.81 90 GLY A O 1
ATOM 711 N N . THR A 1 91 ? 3.835 5.514 -30.062 1.00 95.19 91 THR A N 1
ATOM 712 C CA . THR A 1 91 ? 3.228 4.760 -31.174 1.00 95.19 91 THR A CA 1
ATOM 713 C C . THR A 1 91 ? 2.753 3.384 -30.710 1.00 95.19 91 THR A C 1
ATOM 715 O O . THR A 1 91 ? 1.596 3.035 -30.913 1.00 95.19 91 THR A O 1
ATOM 718 N N . ARG A 1 92 ? 3.611 2.627 -30.011 1.00 95.81 92 ARG A N 1
ATOM 719 C CA . ARG A 1 92 ? 3.273 1.284 -29.509 1.00 95.81 92 ARG A CA 1
ATOM 720 C C . ARG A 1 92 ? 2.163 1.308 -28.473 1.00 95.81 92 ARG A C 1
ATOM 722 O O . ARG A 1 92 ? 1.269 0.474 -28.500 1.00 95.81 92 ARG A O 1
ATOM 729 N N . LYS A 1 93 ? 2.197 2.284 -27.566 1.00 94.06 93 LYS A N 1
ATOM 730 C CA . LYS A 1 93 ? 1.147 2.451 -26.562 1.00 94.06 93 LYS A CA 1
ATOM 731 C C . LYS A 1 93 ? -0.209 2.733 -27.218 1.00 94.06 93 LYS A C 1
ATOM 733 O O . LYS A 1 93 ? -1.207 2.189 -26.762 1.00 94.06 93 LYS A O 1
ATOM 738 N N . GLN A 1 94 ? -0.242 3.571 -28.256 1.00 94.00 94 GLN A N 1
ATOM 739 C CA . GLN A 1 94 ? -1.469 3.889 -28.995 1.00 94.00 94 GLN A CA 1
ATOM 740 C C . GLN A 1 94 ? -1.996 2.691 -29.791 1.00 94.00 94 GLN A C 1
ATOM 742 O O . GLN A 1 94 ? -3.202 2.482 -29.824 1.00 94.00 94 GLN A O 1
ATOM 747 N N . SER A 1 95 ? -1.113 1.876 -30.373 1.00 94.38 95 SER A N 1
ATOM 748 C CA . SER A 1 95 ? -1.491 0.675 -31.129 1.00 94.38 95 SER A CA 1
ATOM 749 C C . SER A 1 95 ? -1.770 -0.560 -30.263 1.00 94.38 95 SER A C 1
ATOM 751 O O . SER A 1 95 ? -1.989 -1.637 -30.806 1.00 94.38 95 SER A O 1
ATOM 753 N N . GLY A 1 96 ? -1.734 -0.447 -28.929 1.00 94.81 96 GLY A N 1
ATOM 754 C CA . GLY A 1 96 ? -1.915 -1.594 -28.030 1.00 94.81 96 GLY A CA 1
ATOM 755 C C . GLY A 1 96 ? -0.758 -2.601 -28.056 1.00 94.81 96 GLY A C 1
ATOM 756 O O . GLY A 1 96 ? -0.892 -3.709 -27.545 1.00 94.81 96 GLY A O 1
ATOM 757 N N . GLN A 1 97 ? 0.395 -2.228 -28.611 1.00 96.81 97 GLN A N 1
ATOM 758 C CA . GLN A 1 97 ? 1.587 -3.066 -28.678 1.00 96.81 97 GLN A CA 1
ATOM 759 C C . GLN A 1 97 ? 2.456 -2.935 -27.424 1.00 96.81 97 GLN A C 1
ATOM 761 O O . GLN A 1 97 ? 2.499 -1.906 -26.739 1.00 96.81 97 GLN A O 1
ATOM 766 N N . CYS A 1 98 ? 3.227 -3.981 -27.137 1.00 97.00 98 CYS A N 1
ATOM 767 C CA . CYS A 1 98 ? 4.203 -3.974 -26.063 1.00 97.00 98 CYS A CA 1
ATOM 768 C C . CYS A 1 98 ? 5.265 -2.899 -26.308 1.00 97.00 98 CYS A C 1
ATOM 770 O O . CYS A 1 98 ? 5.941 -2.849 -27.333 1.00 97.00 98 CYS A O 1
ATOM 772 N N . THR A 1 99 ? 5.492 -2.056 -25.308 1.00 95.50 99 THR A N 1
ATOM 773 C CA . THR A 1 99 ? 6.494 -0.983 -25.394 1.00 95.50 99 THR A CA 1
ATOM 774 C C . THR A 1 99 ? 7.944 -1.483 -25.353 1.00 95.50 99 THR A C 1
ATOM 776 O O . THR A 1 99 ? 8.859 -0.697 -25.580 1.00 95.50 99 THR A O 1
ATOM 779 N N . LEU A 1 100 ? 8.165 -2.778 -25.096 1.00 93.88 100 LEU A N 1
ATOM 780 C CA . LEU A 1 100 ? 9.488 -3.388 -24.887 1.00 93.88 100 LEU A CA 1
ATOM 781 C C . LEU A 1 100 ? 9.867 -4.432 -25.947 1.00 93.88 100 LEU A C 1
ATOM 783 O O . LEU A 1 100 ? 11.050 -4.657 -26.180 1.00 93.88 100 LEU A O 1
ATOM 787 N N . CYS A 1 101 ? 8.882 -5.068 -26.578 1.00 94.69 101 CYS A N 1
ATOM 788 C CA . CYS A 1 101 ? 9.068 -6.071 -27.628 1.00 94.69 101 CYS A CA 1
ATOM 789 C C . CYS A 1 101 ? 7.944 -5.953 -28.661 1.00 94.69 101 CYS A C 1
ATOM 791 O O . CYS A 1 101 ? 7.151 -5.021 -28.586 1.00 94.69 101 CYS A O 1
ATOM 793 N N . ASP A 1 102 ? 7.874 -6.857 -29.630 1.00 92.38 102 ASP A N 1
ATOM 794 C CA . ASP A 1 102 ? 6.946 -6.727 -30.762 1.00 92.38 102 ASP A CA 1
ATOM 795 C C . ASP A 1 102 ? 5.608 -7.458 -30.556 1.00 92.38 102 ASP A C 1
ATOM 797 O O . ASP A 1 102 ? 4.764 -7.452 -31.441 1.00 92.38 102 ASP A O 1
ATOM 801 N N . ASN A 1 103 ? 5.392 -8.031 -29.368 1.00 95.88 103 ASN A N 1
ATOM 802 C CA . ASN A 1 103 ? 4.133 -8.680 -28.994 1.00 95.88 103 ASN A CA 1
ATOM 803 C C . ASN A 1 103 ? 3.053 -7.656 -28.625 1.00 95.88 103 ASN A C 1
ATOM 805 O O . ASN A 1 103 ? 3.359 -6.521 -28.252 1.00 95.88 103 ASN A O 1
ATOM 809 N N . ASP A 1 104 ? 1.803 -8.102 -28.571 1.00 97.44 104 ASP A N 1
ATOM 810 C CA . ASP A 1 104 ? 0.692 -7.284 -28.085 1.00 97.44 104 ASP A CA 1
ATOM 811 C C . ASP A 1 104 ? 0.760 -7.048 -26.572 1.00 97.44 104 ASP A C 1
ATOM 813 O O . ASP A 1 104 ? 1.225 -7.887 -25.787 1.00 97.44 104 ASP A O 1
ATOM 817 N N . ALA A 1 105 ? 0.321 -5.867 -26.142 1.00 97.12 105 ALA A N 1
ATOM 818 C CA . ALA A 1 105 ? 0.223 -5.541 -24.731 1.00 97.12 105 ALA A CA 1
ATOM 819 C C . ALA A 1 105 ? -0.996 -6.218 -24.095 1.00 97.12 105 ALA A C 1
ATOM 821 O O . ALA A 1 105 ? -2.029 -6.435 -24.722 1.00 97.12 105 ALA A O 1
ATOM 822 N N . VAL A 1 106 ? -0.894 -6.512 -22.798 1.00 96.94 106 VAL A N 1
ATOM 823 C CA . VAL A 1 106 ? -2.064 -6.934 -22.019 1.00 96.94 106 VAL A CA 1
ATOM 824 C C . VAL A 1 106 ? -3.043 -5.761 -21.920 1.00 96.94 106 VAL A C 1
ATOM 826 O O . VAL A 1 106 ? -2.614 -4.627 -21.704 1.00 96.94 106 VAL A O 1
ATOM 829 N N . VAL A 1 107 ? -4.349 -6.028 -22.011 1.00 94.56 107 VAL A N 1
ATOM 830 C CA . VAL A 1 107 ? -5.404 -5.010 -21.869 1.00 94.56 107 VAL A CA 1
ATOM 831 C C . VAL A 1 107 ? -5.193 -4.185 -20.591 1.00 94.56 107 VAL A C 1
ATOM 833 O O . VAL A 1 107 ? -5.010 -4.722 -19.496 1.00 94.56 107 VAL A O 1
ATOM 836 N N . GLY A 1 108 ? -5.161 -2.856 -20.737 1.00 93.44 108 GLY A N 1
ATOM 837 C CA . GLY A 1 108 ? -4.909 -1.916 -19.637 1.00 93.44 108 GLY A CA 1
ATOM 838 C C . GLY A 1 108 ? -3.446 -1.826 -19.170 1.00 93.44 108 GLY A C 1
ATOM 839 O O . GLY A 1 108 ? -3.155 -1.149 -18.180 1.00 93.44 108 GLY A O 1
ATOM 840 N N . LYS A 1 109 ? -2.504 -2.488 -19.851 1.00 95.38 109 LYS A N 1
ATOM 841 C CA . LYS A 1 109 ? -1.054 -2.400 -19.612 1.00 95.38 109 LYS A CA 1
ATOM 842 C C . LYS A 1 109 ? -0.334 -1.884 -20.859 1.00 95.38 109 LYS A C 1
ATOM 844 O O . LYS A 1 109 ? -0.882 -1.837 -21.949 1.00 95.38 109 LYS A O 1
ATOM 849 N N . THR A 1 110 ? 0.929 -1.495 -20.692 1.00 96.31 110 THR A N 1
ATOM 850 C CA . THR A 1 110 ? 1.793 -1.008 -21.786 1.00 96.31 110 THR A CA 1
ATOM 851 C C . THR A 1 110 ? 2.801 -2.056 -22.269 1.00 96.31 110 THR A C 1
ATOM 853 O O . THR A 1 110 ? 3.706 -1.748 -23.044 1.00 96.31 110 THR A O 1
ATOM 856 N N . ALA A 1 111 ? 2.718 -3.288 -21.767 1.00 96.94 111 ALA A N 1
ATOM 857 C CA . ALA A 1 111 ? 3.647 -4.362 -22.091 1.00 96.94 111 ALA A CA 1
ATOM 858 C C . ALA A 1 111 ? 2.924 -5.712 -22.144 1.00 96.94 111 ALA A C 1
ATOM 860 O O . ALA A 1 111 ? 1.877 -5.891 -21.515 1.00 96.94 111 ALA A O 1
ATOM 861 N N . CYS A 1 112 ? 3.500 -6.652 -22.890 1.00 97.94 112 CYS A N 1
ATOM 862 C CA . CYS A 1 112 ? 3.037 -8.032 -22.950 1.00 97.94 112 CYS A CA 1
ATOM 863 C C . CYS A 1 112 ? 3.342 -8.770 -21.638 1.00 97.94 112 CYS A C 1
ATOM 865 O 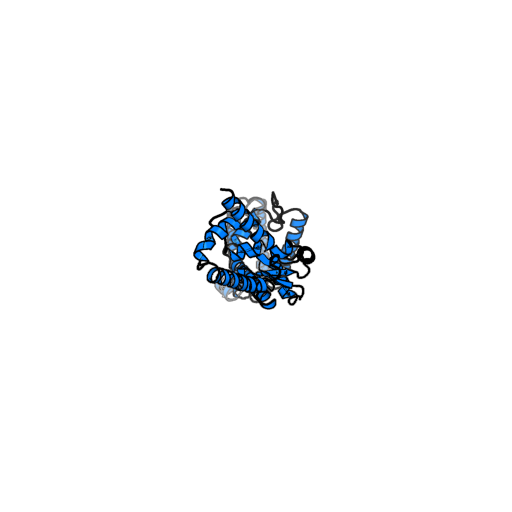O . CYS A 1 112 ? 4.231 -8.371 -20.873 1.00 97.94 112 CYS A O 1
ATOM 867 N N . ARG A 1 113 ? 2.633 -9.875 -21.387 1.00 97.69 113 ARG A N 1
ATOM 868 C CA . ARG A 1 113 ? 2.808 -10.693 -20.178 1.00 97.69 113 ARG A CA 1
ATOM 869 C C . ARG A 1 113 ? 4.271 -11.146 -19.970 1.00 97.69 113 ARG A C 1
ATOM 871 O O . ARG A 1 113 ? 4.797 -10.835 -18.904 1.00 97.69 113 ARG A O 1
ATOM 878 N N . PRO A 1 114 ? 4.982 -11.716 -20.966 1.00 98.06 114 PRO A N 1
ATOM 879 C CA . PRO A 1 114 ? 6.387 -12.104 -20.799 1.00 98.06 114 PRO A CA 1
ATOM 880 C C . PRO A 1 114 ? 7.306 -10.958 -20.356 1.00 98.06 114 PRO A C 1
ATOM 882 O O . PRO A 1 114 ? 8.124 -11.114 -19.450 1.00 98.06 114 PRO A O 1
ATOM 885 N N . CYS A 1 115 ? 7.161 -9.769 -20.951 1.00 97.44 115 CYS A N 1
ATOM 886 C CA . CYS A 1 115 ? 7.972 -8.616 -20.564 1.00 97.44 115 CYS A CA 1
ATOM 887 C C . CYS A 1 115 ? 7.623 -8.096 -19.163 1.00 97.44 115 CYS A C 1
ATOM 889 O O . CYS A 1 115 ? 8.510 -7.620 -18.452 1.00 97.44 115 CYS A O 1
ATOM 891 N N . LEU A 1 116 ? 6.352 -8.165 -18.756 1.00 96.62 116 LEU A N 1
ATOM 892 C CA . LEU A 1 116 ? 5.931 -7.817 -17.398 1.00 96.62 116 LEU A CA 1
ATOM 893 C C . LEU A 1 116 ? 6.530 -8.782 -16.371 1.00 96.62 116 LEU A C 1
ATOM 895 O O . LEU A 1 116 ? 7.097 -8.324 -15.377 1.00 96.62 116 LEU A O 1
ATOM 899 N N . ASP A 1 117 ? 6.466 -10.083 -16.639 1.00 96.75 117 ASP A N 1
ATOM 900 C CA . ASP A 1 117 ? 6.971 -11.121 -15.740 1.00 96.75 117 ASP A CA 1
ATOM 901 C C . ASP A 1 117 ? 8.493 -11.057 -15.621 1.00 96.75 117 ASP A C 1
ATOM 903 O O . ASP A 1 117 ? 9.027 -11.087 -14.511 1.00 96.75 117 ASP A O 1
ATOM 907 N N . ASN A 1 118 ? 9.196 -10.843 -16.737 1.00 96.75 118 ASN A N 1
ATOM 908 C CA . ASN A 1 118 ? 10.640 -10.634 -16.726 1.00 96.75 118 ASN A CA 1
ATOM 909 C C . ASN A 1 118 ? 11.025 -9.397 -15.895 1.00 96.75 118 ASN A C 1
ATOM 911 O O . ASN A 1 118 ? 11.882 -9.466 -15.015 1.00 96.75 118 ASN A O 1
ATOM 915 N N . ARG A 1 119 ? 10.341 -8.259 -16.090 1.00 95.56 119 ARG A N 1
ATOM 916 C CA . ARG A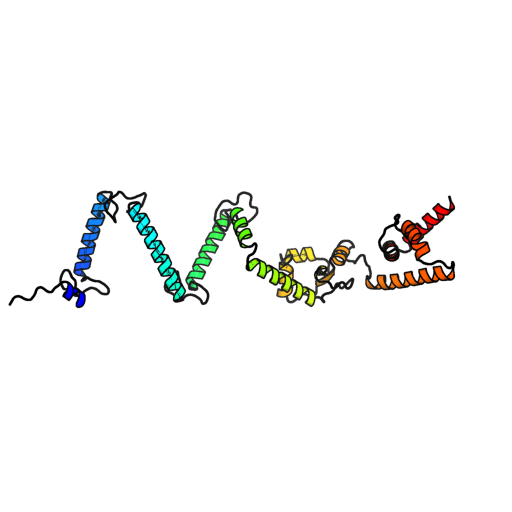 1 119 ? 10.583 -7.051 -15.278 1.00 95.56 119 ARG A CA 1
ATOM 917 C C . ARG A 1 119 ? 10.293 -7.280 -13.799 1.00 95.56 119 ARG A C 1
ATOM 919 O O . ARG A 1 119 ? 11.000 -6.727 -12.959 1.00 95.56 119 ARG A O 1
ATOM 926 N N . ALA A 1 120 ? 9.256 -8.049 -13.474 1.00 95.94 120 ALA A N 1
ATOM 927 C CA . ALA A 1 120 ? 8.944 -8.410 -12.099 1.00 95.94 120 ALA A CA 1
ATOM 928 C C . ALA A 1 120 ? 10.033 -9.314 -11.500 1.00 95.94 120 ALA A C 1
ATOM 930 O O . ALA A 1 120 ? 10.454 -9.071 -10.372 1.00 95.94 120 ALA A O 1
ATOM 931 N N . SER A 1 121 ? 10.534 -10.287 -12.268 1.00 96.50 121 SER A N 1
ATOM 932 C CA . SER A 1 121 ? 11.635 -11.173 -11.876 1.00 96.50 121 SER A CA 1
ATOM 933 C C . SER A 1 121 ? 12.913 -10.390 -11.574 1.00 96.50 121 SER A C 1
ATOM 935 O O . SER A 1 121 ? 13.439 -10.478 -10.469 1.00 96.50 121 SER A O 1
ATOM 937 N N . ILE A 1 122 ? 13.337 -9.514 -12.490 1.00 95.75 122 ILE A N 1
ATOM 938 C CA . ILE A 1 122 ? 14.515 -8.652 -12.307 1.00 95.75 122 ILE A CA 1
ATOM 939 C C . ILE A 1 122 ? 14.362 -7.763 -11.066 1.00 95.75 122 ILE A C 1
ATOM 941 O O . ILE A 1 122 ? 15.305 -7.596 -10.293 1.00 95.75 122 ILE A O 1
ATOM 945 N N . LYS A 1 123 ? 13.170 -7.190 -10.846 1.00 95.19 123 LYS A N 1
ATOM 946 C CA . LYS A 1 123 ? 12.899 -6.375 -9.654 1.00 95.19 123 LYS A CA 1
ATOM 947 C C . LYS A 1 123 ? 13.009 -7.181 -8.361 1.00 95.19 123 LYS A C 1
ATOM 949 O O . LYS A 1 123 ? 13.577 -6.657 -7.408 1.00 95.19 123 LYS A O 1
ATOM 954 N N . ARG A 1 124 ? 12.484 -8.411 -8.325 1.00 95.12 124 ARG A N 1
ATOM 955 C CA . ARG A 1 124 ? 12.607 -9.306 -7.164 1.00 95.12 124 ARG A CA 1
ATOM 956 C C . ARG A 1 124 ? 14.062 -9.684 -6.914 1.00 95.12 124 ARG A C 1
ATOM 958 O O . ARG A 1 124 ? 14.554 -9.425 -5.831 1.00 95.12 124 ARG A O 1
ATOM 965 N N . ALA A 1 125 ? 14.782 -10.125 -7.944 1.00 96.06 125 ALA A N 1
ATOM 966 C CA . ALA A 1 125 ? 16.200 -10.458 -7.825 1.00 96.06 125 ALA A CA 1
ATOM 967 C C . ALA A 1 125 ? 17.033 -9.279 -7.287 1.00 96.06 125 ALA A C 1
ATOM 969 O O . ALA A 1 125 ? 17.859 -9.456 -6.395 1.00 96.06 125 ALA A O 1
ATOM 970 N N . LYS A 1 126 ? 16.780 -8.052 -7.769 1.00 95.44 126 LYS A N 1
ATOM 971 C CA . LYS A 1 126 ? 17.422 -6.843 -7.227 1.00 95.44 126 LYS A CA 1
ATOM 972 C C . LYS A 1 126 ? 17.049 -6.605 -5.762 1.00 95.44 126 LYS A C 1
ATOM 974 O O . LYS A 1 126 ? 17.904 -6.246 -4.964 1.00 95.44 126 LYS A O 1
ATOM 979 N N . HIS A 1 127 ? 15.776 -6.754 -5.421 1.00 95.19 127 HIS A N 1
ATOM 980 C CA . HIS A 1 127 ? 15.287 -6.568 -4.061 1.00 95.19 127 HIS A CA 1
ATOM 981 C C . HIS A 1 127 ? 15.935 -7.549 -3.078 1.00 95.19 127 HIS A C 1
ATOM 983 O O . HIS A 1 127 ? 16.392 -7.124 -2.019 1.00 95.19 127 HIS A O 1
ATOM 989 N N . ASP A 1 128 ? 16.006 -8.824 -3.455 1.00 94.19 128 ASP A N 1
ATOM 990 C CA . ASP A 1 128 ? 16.569 -9.900 -2.642 1.00 94.19 128 ASP A CA 1
ATOM 991 C C . ASP A 1 128 ? 18.078 -9.722 -2.479 1.00 94.19 128 ASP A C 1
ATOM 993 O O . ASP A 1 128 ? 18.579 -9.767 -1.359 1.00 94.19 128 ASP A O 1
ATOM 997 N N . LYS A 1 129 ? 18.782 -9.391 -3.572 1.00 95.81 129 LYS A N 1
ATOM 998 C CA . LYS A 1 129 ? 20.201 -9.027 -3.526 1.00 95.81 129 LYS A CA 1
ATOM 999 C C . LYS A 1 129 ? 20.449 -7.864 -2.567 1.00 95.81 129 LYS A C 1
ATOM 1001 O O . LYS A 1 129 ? 21.285 -7.966 -1.683 1.00 95.81 129 LYS A O 1
ATOM 1006 N N . ASN A 1 130 ? 19.696 -6.773 -2.703 1.00 95.50 130 ASN A N 1
ATOM 1007 C CA . ASN A 1 130 ? 19.872 -5.614 -1.834 1.00 95.50 130 ASN A CA 1
ATOM 1008 C C . ASN A 1 130 ? 19.626 -5.967 -0.359 1.00 95.50 130 ASN A C 1
ATOM 1010 O O . ASN A 1 130 ? 20.330 -5.457 0.500 1.00 95.50 130 ASN A O 1
ATOM 1014 N N . GLN A 1 131 ? 18.639 -6.818 -0.055 1.00 91.38 131 GLN A N 1
ATOM 1015 C CA . GLN A 1 131 ? 18.412 -7.269 1.322 1.00 91.38 131 GLN A CA 1
ATOM 1016 C C . GLN A 1 131 ? 19.567 -8.121 1.847 1.00 91.38 131 GLN A C 1
ATOM 1018 O O . GLN A 1 131 ? 19.991 -7.909 2.980 1.00 91.38 131 GLN A O 1
ATOM 1023 N N . HIS A 1 132 ? 20.062 -9.057 1.035 1.00 93.00 132 HIS A N 1
ATOM 1024 C CA . HIS A 1 132 ? 21.217 -9.886 1.370 1.00 93.00 132 HIS A CA 1
ATOM 1025 C C . HIS A 1 132 ? 22.455 -9.026 1.659 1.00 93.00 132 HIS A C 1
ATOM 1027 O O . HIS A 1 132 ? 23.139 -9.238 2.654 1.00 93.00 132 HIS A O 1
ATOM 1033 N N . ASP A 1 133 ? 22.685 -8.000 0.842 1.00 93.88 133 ASP A N 1
ATOM 1034 C CA . ASP A 1 133 ? 23.842 -7.109 0.948 1.00 93.88 133 ASP A CA 1
ATOM 1035 C C . ASP A 1 133 ? 23.679 -6.037 2.050 1.00 93.88 133 ASP A C 1
ATOM 1037 O O . ASP A 1 133 ? 24.505 -5.133 2.161 1.00 93.88 133 ASP A O 1
ATOM 1041 N N . GLY A 1 134 ? 22.608 -6.089 2.855 1.00 92.69 134 GLY A N 1
ATOM 1042 C CA . GLY A 1 134 ? 22.346 -5.113 3.922 1.00 92.69 134 GLY A CA 1
ATOM 1043 C C . GLY A 1 134 ? 22.007 -3.705 3.414 1.00 92.69 134 GLY A C 1
ATOM 1044 O O . GLY A 1 134 ? 22.150 -2.724 4.138 1.00 92.69 134 GLY A O 1
ATOM 1045 N N . GLN A 1 135 ? 21.559 -3.584 2.166 1.00 95.69 135 GLN A N 1
ATOM 1046 C CA . GLN A 1 135 ? 21.266 -2.320 1.496 1.00 95.69 135 GLN A CA 1
ATOM 1047 C C . GLN A 1 135 ? 19.765 -2.011 1.456 1.00 95.69 135 GLN A C 1
ATOM 1049 O O . GLN A 1 135 ? 18.884 -2.855 1.638 1.00 95.69 135 GLN A O 1
ATOM 1054 N N . CYS A 1 136 ? 19.440 -0.764 1.113 1.00 96.12 136 CYS A N 1
ATOM 1055 C CA . CYS A 1 136 ? 18.074 -0.345 0.842 1.00 96.12 136 CYS A CA 1
ATOM 1056 C C . CYS A 1 136 ? 17.438 -1.205 -0.261 1.00 96.12 136 CYS A C 1
ATOM 1058 O O . CYS A 1 136 ? 17.797 -1.136 -1.439 1.00 96.12 136 CYS A O 1
ATOM 1060 N N . SER A 1 137 ? 16.382 -1.930 0.096 1.00 95.25 137 SER A N 1
ATOM 1061 C CA . SER A 1 137 ? 15.657 -2.852 -0.786 1.00 95.25 137 SER A CA 1
ATOM 1062 C C . SER A 1 137 ? 14.942 -2.190 -1.978 1.00 95.25 137 SER A C 1
ATOM 1064 O O . SER A 1 137 ? 14.406 -2.885 -2.842 1.00 95.25 137 SER A O 1
ATOM 1066 N N . GLN A 1 138 ? 14.916 -0.852 -2.031 1.00 94.12 138 GLN A N 1
ATOM 1067 C CA . GLN A 1 138 ? 14.332 -0.064 -3.120 1.00 94.12 138 GLN A CA 1
ATOM 1068 C C . GLN A 1 138 ? 15.400 0.541 -4.042 1.00 94.12 138 GLN A C 1
ATOM 1070 O O . GLN A 1 138 ? 15.323 0.375 -5.261 1.00 94.12 138 GLN A O 1
ATOM 1075 N N . CYS A 1 139 ? 16.375 1.274 -3.490 1.00 94.81 139 CYS A N 1
ATOM 1076 C CA . CYS A 1 139 ? 17.380 1.981 -4.292 1.00 94.81 139 CYS A CA 1
ATOM 1077 C C . CYS A 1 139 ? 18.741 1.271 -4.358 1.00 94.81 139 CYS A C 1
ATOM 1079 O O . CYS A 1 139 ? 19.428 1.437 -5.362 1.00 94.81 139 CYS A O 1
ATOM 1081 N N . GLY A 1 140 ? 19.092 0.447 -3.365 1.00 94.69 140 GLY A N 1
ATOM 1082 C CA . GLY A 1 140 ? 20.423 -0.158 -3.200 1.00 94.69 140 GLY A CA 1
ATOM 1083 C C . GLY A 1 140 ? 21.439 0.734 -2.484 1.00 94.69 140 GLY A C 1
ATOM 1084 O O . GLY A 1 140 ? 22.609 0.393 -2.429 1.00 94.69 140 GLY A O 1
ATOM 1085 N N . GLY A 1 141 ? 21.016 1.890 -1.966 1.00 95.06 141 GLY A N 1
ATOM 1086 C CA . GLY A 1 141 ? 21.866 2.746 -1.137 1.00 95.06 141 GLY A CA 1
ATOM 1087 C C . GLY A 1 141 ? 21.977 2.249 0.304 1.00 95.06 141 GLY A C 1
ATOM 1088 O O . GLY A 1 141 ? 21.245 1.344 0.709 1.00 95.06 141 GLY A O 1
ATOM 1089 N N . ASP A 1 142 ? 22.850 2.891 1.072 1.00 93.31 142 ASP A N 1
ATOM 1090 C CA . ASP A 1 142 ? 23.028 2.628 2.500 1.00 93.31 142 ASP A CA 1
ATOM 1091 C C . ASP A 1 142 ? 21.727 2.859 3.298 1.00 93.31 142 ASP A C 1
ATOM 1093 O O . ASP A 1 142 ? 20.928 3.750 2.983 1.00 93.31 142 ASP A O 1
ATOM 1097 N N . LEU A 1 143 ? 21.488 2.018 4.306 1.00 91.81 143 LEU A N 1
ATOM 1098 C CA . LEU A 1 143 ? 20.334 2.115 5.200 1.00 91.81 143 LEU A CA 1
ATOM 1099 C C . LEU A 1 143 ? 20.511 3.218 6.251 1.00 91.81 143 LEU A C 1
ATOM 1101 O O . LEU A 1 143 ? 19.501 3.764 6.711 1.00 91.81 143 LEU A O 1
ATOM 1105 N N . GLY A 1 144 ? 21.755 3.582 6.585 1.00 87.94 144 GLY A N 1
ATOM 1106 C CA . GLY A 1 144 ? 22.061 4.555 7.632 1.00 87.94 144 GLY A CA 1
ATOM 1107 C C . GLY A 1 144 ? 21.371 4.185 8.949 1.00 87.94 144 GLY A C 1
ATOM 1108 O O . GLY A 1 144 ? 21.440 3.046 9.399 1.00 87.94 144 GLY A O 1
ATOM 1109 N N . ASN A 1 145 ? 20.624 5.127 9.529 1.00 84.19 145 ASN A N 1
ATOM 1110 C CA . ASN A 1 145 ? 19.907 4.926 10.798 1.00 84.19 145 ASN A CA 1
ATOM 1111 C C . ASN A 1 145 ? 18.543 4.223 10.648 1.00 84.19 145 ASN A C 1
ATOM 1113 O O . ASN A 1 145 ? 17.769 4.168 11.605 1.00 84.19 145 ASN A O 1
ATOM 1117 N N . SER A 1 146 ? 18.185 3.741 9.453 1.00 84.25 146 SER A N 1
ATOM 1118 C CA . SER A 1 146 ? 16.891 3.085 9.271 1.00 84.25 146 SER A CA 1
ATOM 1119 C C . SER A 1 146 ? 16.889 1.686 9.879 1.00 84.25 146 SER A C 1
ATOM 1121 O O . SER A 1 146 ? 17.667 0.824 9.487 1.00 84.25 146 SER A O 1
ATOM 1123 N N . THR A 1 147 ? 15.931 1.426 10.768 1.00 80.31 147 THR A N 1
ATOM 1124 C CA . THR A 1 147 ? 15.666 0.086 11.322 1.00 80.31 147 THR A CA 1
ATOM 1125 C C . THR A 1 147 ? 14.904 -0.825 10.352 1.00 80.31 147 THR A C 1
ATOM 1127 O O . THR A 1 147 ? 14.639 -1.988 10.656 1.00 80.31 147 THR A O 1
ATOM 1130 N N . GLY A 1 148 ? 14.502 -0.304 9.187 1.00 87.44 148 GLY A N 1
ATOM 1131 C CA . GLY A 1 148 ? 13.719 -1.019 8.185 1.00 87.44 148 GLY A CA 1
ATOM 1132 C C . GLY A 1 148 ? 14.525 -1.445 6.957 1.00 87.44 148 GLY A C 1
ATOM 1133 O O . GLY A 1 148 ? 15.709 -1.179 6.810 1.00 87.44 148 GLY A O 1
ATOM 1134 N N . LYS A 1 149 ? 13.839 -2.058 5.987 1.00 93.00 149 LYS A N 1
ATOM 1135 C CA . LYS A 1 149 ? 14.449 -2.528 4.727 1.00 93.00 149 LYS A CA 1
ATOM 1136 C C . LYS A 1 149 ? 14.716 -1.415 3.701 1.00 93.00 149 LYS A C 1
ATOM 1138 O O . LYS A 1 149 ? 14.944 -1.710 2.527 1.00 93.00 149 LYS A O 1
ATOM 1143 N N . ARG A 1 150 ? 14.556 -0.138 4.049 1.00 94.44 150 ARG A N 1
ATOM 1144 C CA . ARG A 1 150 ? 14.668 0.996 3.114 1.00 94.44 150 ARG A CA 1
ATOM 1145 C C . ARG A 1 150 ? 15.380 2.157 3.787 1.00 94.44 150 ARG A C 1
ATOM 1147 O O . ARG A 1 150 ? 15.090 2.436 4.936 1.00 94.44 150 ARG A O 1
ATOM 1154 N N . CYS A 1 151 ? 16.218 2.875 3.046 1.00 95.00 151 CYS A N 1
ATOM 1155 C CA . CYS A 1 151 ? 16.824 4.110 3.535 1.00 95.00 151 CYS A CA 1
ATOM 1156 C C . CYS A 1 151 ? 15.764 5.194 3.789 1.00 95.00 151 CYS A C 1
ATOM 1158 O O . CYS A 1 151 ? 14.688 5.175 3.174 1.00 95.00 151 CYS A O 1
ATOM 1160 N N . GLN A 1 152 ? 16.098 6.168 4.640 1.00 93.69 152 GLN A N 1
ATOM 1161 C CA . GLN A 1 152 ? 15.181 7.235 5.049 1.00 93.69 152 GLN A CA 1
ATOM 1162 C C . GLN A 1 152 ? 14.603 7.999 3.850 1.00 93.69 152 GLN A C 1
ATOM 1164 O O . GLN A 1 152 ? 13.391 8.092 3.707 1.00 93.69 152 GLN A O 1
ATOM 1169 N N . THR A 1 153 ? 15.435 8.375 2.877 1.00 94.56 153 THR A N 1
ATOM 1170 C CA . THR A 1 153 ? 14.979 9.068 1.661 1.00 94.56 153 THR A CA 1
ATOM 1171 C C . THR A 1 153 ? 13.935 8.275 0.865 1.00 94.56 153 THR A C 1
ATOM 1173 O O . THR A 1 153 ? 13.037 8.850 0.252 1.00 94.56 153 THR A O 1
ATOM 1176 N N . CYS A 1 154 ? 14.039 6.941 0.825 1.00 94.81 154 CYS A N 1
ATOM 1177 C CA . CYS A 1 154 ? 13.038 6.103 0.159 1.00 94.81 154 CYS A CA 1
ATOM 1178 C C . CYS A 1 154 ? 11.750 5.966 0.982 1.00 94.81 154 CYS A C 1
ATOM 1180 O O . CYS A 1 154 ? 10.689 5.719 0.405 1.00 94.81 154 CYS A O 1
ATOM 1182 N N . ILE A 1 155 ? 11.842 6.075 2.308 1.00 92.69 155 ILE A N 1
ATOM 1183 C CA . ILE A 1 155 ? 10.689 6.109 3.210 1.00 92.69 155 ILE A CA 1
ATOM 1184 C C . ILE A 1 155 ? 9.947 7.435 3.034 1.00 92.69 155 ILE A C 1
ATOM 1186 O O . ILE A 1 155 ? 8.743 7.400 2.792 1.00 92.69 155 ILE A O 1
ATOM 1190 N N . ASP A 1 156 ? 10.659 8.560 3.055 1.00 92.81 156 ASP A N 1
ATOM 1191 C CA . ASP A 1 156 ? 10.087 9.905 2.924 1.00 92.81 156 ASP A CA 1
ATOM 1192 C C . ASP A 1 156 ? 9.368 10.058 1.586 1.00 92.81 156 ASP A C 1
ATOM 1194 O O . ASP A 1 156 ? 8.163 10.272 1.559 1.00 92.81 156 ASP A O 1
ATOM 1198 N N . LYS A 1 157 ? 10.042 9.737 0.471 1.00 93.06 157 LYS A N 1
ATOM 1199 C CA . LYS A 1 157 ? 9.423 9.755 -0.868 1.00 93.06 157 LYS A CA 1
ATOM 1200 C C . LYS A 1 157 ? 8.150 8.914 -0.960 1.00 93.06 157 LYS A C 1
ATOM 1202 O O . LYS A 1 157 ? 7.225 9.256 -1.692 1.00 93.06 157 LYS A O 1
ATOM 1207 N N . ARG A 1 158 ? 8.109 7.771 -0.265 1.00 91.25 158 ARG A N 1
ATOM 1208 C CA . ARG A 1 158 ? 6.908 6.926 -0.217 1.00 91.25 158 ARG A CA 1
ATOM 1209 C C . ARG A 1 158 ? 5.811 7.597 0.607 1.00 91.25 158 ARG A C 1
ATOM 1211 O O . ARG A 1 158 ? 4.653 7.518 0.212 1.00 91.25 158 ARG A O 1
ATOM 1218 N N . ASN A 1 159 ? 6.154 8.179 1.751 1.00 90.38 159 ASN A N 1
ATOM 1219 C CA . ASN A 1 159 ? 5.200 8.840 2.631 1.00 90.38 159 ASN A CA 1
ATOM 1220 C C . ASN A 1 159 ? 4.609 10.084 1.956 1.00 90.38 159 ASN A C 1
ATOM 1222 O O . ASN A 1 159 ? 3.389 10.207 1.943 1.00 90.38 159 ASN A O 1
ATOM 1226 N N . ASP A 1 160 ? 5.436 10.906 1.309 1.00 91.56 160 ASP A N 1
ATOM 1227 C CA . ASP A 1 160 ? 5.011 12.075 0.530 1.00 91.56 160 ASP A CA 1
ATOM 1228 C C . ASP A 1 160 ? 4.055 11.671 -0.591 1.00 91.56 160 ASP A C 1
ATOM 1230 O O . ASP A 1 160 ? 2.991 12.256 -0.750 1.00 91.56 160 ASP A O 1
ATOM 1234 N N . TRP A 1 161 ? 4.393 10.611 -1.336 1.00 90.62 161 TRP A N 1
ATOM 1235 C CA . TRP A 1 161 ? 3.489 10.073 -2.351 1.00 90.62 161 TRP A CA 1
ATOM 1236 C C . TRP A 1 161 ? 2.183 9.559 -1.745 1.00 90.62 161 TRP A C 1
ATOM 1238 O O . TRP A 1 161 ? 1.144 9.659 -2.384 1.00 90.62 161 TRP A O 1
ATOM 1248 N N . TYR A 1 162 ? 2.223 8.955 -0.555 1.00 88.38 162 TYR A N 1
ATOM 1249 C CA . TYR A 1 162 ? 1.041 8.374 0.075 1.00 88.38 162 TYR A CA 1
ATOM 1250 C C . TYR A 1 162 ? 0.095 9.449 0.620 1.00 88.38 162 TYR A C 1
ATOM 1252 O O . TYR A 1 162 ? -1.122 9.305 0.482 1.00 88.38 162 TYR A O 1
ATOM 1260 N N . GLN A 1 163 ? 0.631 10.518 1.210 1.00 87.88 163 GLN A N 1
ATOM 1261 C CA . GLN A 1 163 ? -0.152 11.632 1.737 1.00 87.88 163 GLN A CA 1
ATOM 1262 C C . GLN A 1 163 ? -0.960 12.305 0.619 1.00 87.88 163 GLN A C 1
ATOM 1264 O O . GLN A 1 163 ? -0.421 12.714 -0.403 1.00 87.88 163 GLN A O 1
ATOM 1269 N N . GLY A 1 164 ? -2.283 12.371 0.784 1.00 82.12 164 GLY A N 1
ATOM 1270 C CA . GLY A 1 164 ? -3.183 12.958 -0.212 1.00 82.12 164 GLY A CA 1
ATOM 1271 C C . GLY A 1 164 ? -3.397 12.103 -1.467 1.00 82.12 164 GLY A C 1
ATOM 1272 O O . GLY A 1 164 ? -4.091 12.530 -2.389 1.00 82.12 164 GLY A O 1
ATOM 1273 N N . SER A 1 165 ? -2.845 10.884 -1.531 1.00 88.44 165 SER A N 1
ATOM 1274 C CA . SER A 1 165 ? -3.055 10.001 -2.681 1.00 88.44 165 SER A CA 1
ATOM 1275 C C . SER A 1 165 ? -4.455 9.391 -2.724 1.00 88.44 165 SER A C 1
ATOM 1277 O O . SER A 1 165 ? -5.106 9.126 -1.708 1.00 88.44 165 SER A O 1
ATOM 1279 N N . THR A 1 166 ? -4.885 9.026 -3.933 1.00 89.50 166 THR A N 1
ATOM 1280 C CA . THR A 1 166 ? -6.081 8.191 -4.127 1.00 89.50 166 THR A CA 1
ATOM 1281 C C . THR A 1 166 ? -5.951 6.836 -3.426 1.00 89.50 166 THR A C 1
ATOM 1283 O O . THR A 1 166 ? -6.951 6.285 -2.969 1.00 89.50 166 THR A O 1
ATOM 1286 N N . THR A 1 167 ? -4.726 6.316 -3.283 1.00 88.56 167 THR A N 1
ATOM 1287 C CA . THR A 1 167 ? -4.427 5.094 -2.523 1.00 88.56 167 THR A CA 1
ATOM 1288 C C . THR A 1 167 ? -4.781 5.257 -1.049 1.00 88.56 167 THR A C 1
ATOM 1290 O O . THR A 1 167 ? -5.501 4.421 -0.516 1.00 88.56 167 THR A O 1
ATOM 1293 N N . GLN A 1 168 ? -4.363 6.354 -0.409 1.00 86.94 168 GLN A N 1
ATOM 1294 C CA . GLN A 1 168 ? -4.691 6.632 0.993 1.00 86.94 168 GLN A CA 1
ATOM 1295 C C . GLN A 1 168 ? -6.206 6.701 1.220 1.00 86.94 168 GLN A C 1
ATOM 1297 O O . GLN A 1 168 ? -6.714 6.143 2.194 1.00 86.94 168 GLN A O 1
ATOM 1302 N N . THR A 1 169 ? -6.933 7.339 0.301 1.00 87.50 169 THR A N 1
ATOM 1303 C CA . THR A 1 169 ? -8.399 7.442 0.372 1.00 87.50 169 THR A CA 1
ATOM 1304 C C . THR A 1 169 ? -9.059 6.065 0.273 1.00 87.50 169 THR A C 1
ATOM 1306 O O . THR A 1 169 ? -9.896 5.716 1.105 1.00 87.50 169 THR A O 1
ATOM 1309 N N . LYS A 1 170 ? -8.631 5.240 -0.690 1.00 89.38 170 LYS A N 1
ATOM 1310 C CA . LYS A 1 170 ? -9.119 3.862 -0.861 1.00 89.38 170 LYS A CA 1
ATOM 1311 C C . LYS A 1 170 ? -8.785 2.976 0.338 1.00 89.38 170 LYS A C 1
ATOM 1313 O O . LYS A 1 170 ? -9.625 2.198 0.779 1.00 89.38 170 LYS A O 1
ATOM 1318 N N . ASP A 1 171 ? -7.585 3.111 0.896 1.00 88.44 171 ASP A N 1
ATOM 1319 C CA . ASP A 1 171 ? -7.167 2.369 2.085 1.00 88.44 171 ASP A CA 1
ATOM 1320 C C . ASP A 1 171 ? -7.945 2.785 3.334 1.00 88.44 171 ASP A C 1
ATOM 1322 O O . ASP A 1 171 ? -8.212 1.948 4.194 1.00 88.44 171 ASP A O 1
ATOM 1326 N N . LYS A 1 172 ? -8.335 4.057 3.457 1.00 88.81 172 LYS A N 1
ATOM 1327 C CA . LYS A 1 172 ? -9.257 4.491 4.510 1.00 88.81 172 LYS A CA 1
ATOM 1328 C C . LYS A 1 172 ? -10.637 3.862 4.314 1.00 88.81 172 LYS A C 1
ATOM 1330 O O . LYS A 1 172 ? -11.091 3.178 5.223 1.00 88.81 172 LYS A O 1
ATOM 1335 N N . ALA A 1 173 ? -11.234 4.010 3.132 1.00 90.69 173 ALA A N 1
ATOM 1336 C CA . ALA A 1 173 ? -12.557 3.461 2.831 1.00 90.69 173 ALA A CA 1
ATOM 1337 C C . ALA A 1 173 ? -12.628 1.949 3.103 1.00 90.69 173 ALA A C 1
ATOM 1339 O O . ALA A 1 173 ? -13.503 1.493 3.825 1.00 90.69 173 ALA A O 1
ATOM 1340 N N . ARG A 1 174 ? -11.627 1.186 2.647 1.00 91.38 174 ARG A N 1
ATOM 1341 C CA . ARG A 1 174 ? -11.524 -0.261 2.894 1.00 91.38 174 ARG A CA 1
ATOM 1342 C C . ARG A 1 174 ? -11.408 -0.617 4.380 1.00 91.38 174 ARG A C 1
ATOM 1344 O O . ARG A 1 174 ? -11.847 -1.685 4.798 1.00 91.38 174 ARG A O 1
ATOM 1351 N N . ARG A 1 175 ? -10.747 0.215 5.191 1.00 91.38 175 ARG A N 1
ATOM 1352 C CA . ARG A 1 175 ? -10.655 -0.010 6.646 1.00 91.38 175 ARG A CA 1
ATOM 1353 C C . ARG A 1 175 ? -11.992 0.243 7.327 1.00 91.38 175 ARG A C 1
ATOM 1355 O O . ARG A 1 175 ? -12.358 -0.540 8.198 1.00 91.38 175 ARG A O 1
ATOM 1362 N N . ASP A 1 176 ? -12.679 1.302 6.919 1.00 92.06 176 ASP A N 1
ATOM 1363 C CA . ASP A 1 176 ? -13.987 1.672 7.453 1.00 92.06 176 ASP A CA 1
ATOM 1364 C C . ASP A 1 176 ? -15.032 0.606 7.089 1.00 92.06 176 ASP A C 1
ATOM 1366 O O .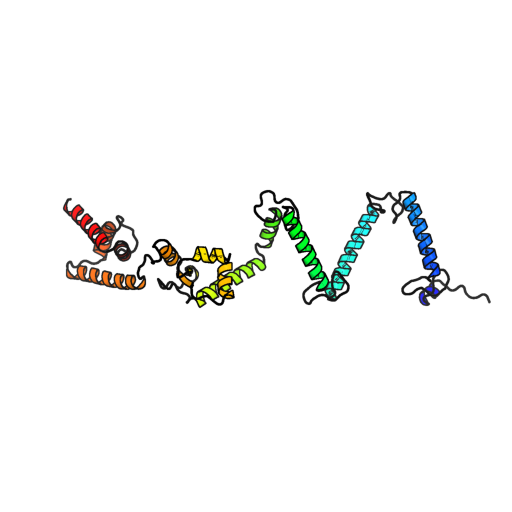 ASP A 1 176 ? -15.717 0.109 7.976 1.00 92.06 176 ASP A O 1
ATOM 1370 N N . GLU A 1 177 ? -15.046 0.151 5.834 1.00 94.25 177 GLU A N 1
ATOM 1371 C CA . GLU A 1 177 ? -15.913 -0.927 5.338 1.00 94.25 177 GLU A CA 1
ATOM 1372 C C . GLU A 1 177 ? -15.693 -2.242 6.099 1.00 94.25 177 GLU A C 1
ATOM 1374 O O . GLU A 1 177 ? -16.631 -2.801 6.662 1.00 94.25 177 GLU A O 1
ATOM 1379 N N . ASN A 1 178 ? -14.443 -2.719 6.198 1.00 95.25 178 ASN A N 1
ATOM 1380 C CA . ASN A 1 178 ? -14.148 -3.941 6.957 1.00 95.25 178 ASN A CA 1
ATOM 1381 C C . ASN A 1 178 ? -14.573 -3.812 8.425 1.00 95.25 178 ASN A C 1
ATOM 1383 O O . ASN A 1 178 ? -15.051 -4.775 9.020 1.00 95.25 178 ASN A O 1
ATOM 1387 N N . ARG A 1 179 ? -14.381 -2.632 9.028 1.00 95.25 179 ARG A N 1
ATOM 1388 C CA . ARG A 1 179 ? -14.804 -2.382 10.407 1.00 95.25 179 ARG A CA 1
ATOM 1389 C C . ARG A 1 179 ? -16.321 -2.448 10.532 1.00 95.25 179 ARG A C 1
ATOM 1391 O O . ARG A 1 179 ? -16.803 -3.104 11.447 1.00 95.25 179 ARG A O 1
ATOM 1398 N N . GLU A 1 180 ? -17.052 -1.796 9.640 1.00 95.06 180 GLU A N 1
ATOM 1399 C CA . GLU A 1 180 ? -18.513 -1.785 9.639 1.00 95.06 180 GLU A CA 1
ATOM 1400 C C . GLU A 1 180 ? -19.090 -3.196 9.492 1.00 95.06 180 GLU A C 1
ATOM 1402 O O . GLU A 1 180 ? -19.903 -3.614 10.318 1.00 95.06 180 GLU A O 1
ATOM 1407 N N . VAL A 1 181 ? -18.613 -3.957 8.502 1.00 96.81 181 VAL A N 1
ATOM 1408 C CA . VAL A 1 181 ? -19.053 -5.336 8.245 1.00 96.81 181 VAL A CA 1
ATOM 1409 C C . VAL A 1 181 ? -18.833 -6.219 9.472 1.00 96.81 181 VAL A C 1
ATOM 1411 O O . VAL A 1 181 ? -19.747 -6.917 9.907 1.00 96.81 181 VAL A O 1
ATOM 1414 N N . VAL A 1 182 ? -17.642 -6.150 10.070 1.00 97.56 182 VAL A N 1
ATOM 1415 C CA . VAL A 1 182 ? -17.300 -6.922 11.269 1.00 97.56 182 VAL A CA 1
ATOM 1416 C C . VAL A 1 182 ? -18.177 -6.521 12.458 1.00 97.56 182 VAL A C 1
ATOM 1418 O O . VAL A 1 182 ? -18.735 -7.392 13.121 1.00 97.56 182 VAL A O 1
ATOM 1421 N N . LEU A 1 183 ? -18.335 -5.221 12.734 1.00 96.69 183 LEU A N 1
ATOM 1422 C CA . LEU A 1 183 ? -19.170 -4.765 13.850 1.00 96.69 183 LEU A CA 1
ATOM 1423 C C . LEU A 1 183 ? -20.621 -5.221 13.679 1.00 96.69 183 LEU A C 1
ATOM 1425 O O . LEU A 1 183 ? -21.223 -5.696 14.640 1.00 96.69 183 LEU A O 1
ATOM 1429 N N . LYS A 1 184 ? -21.162 -5.116 12.462 1.00 96.50 184 LYS A N 1
ATOM 1430 C CA . LYS A 1 184 ? -22.518 -5.559 12.134 1.00 96.50 184 LYS A CA 1
ATOM 1431 C C . LYS A 1 184 ? -22.683 -7.067 12.311 1.00 96.50 184 LYS A C 1
ATOM 1433 O O . LYS A 1 184 ? -23.687 -7.485 12.881 1.00 96.50 184 LYS A O 1
ATOM 1438 N N . HIS A 1 185 ? -21.708 -7.865 11.870 1.00 97.50 185 HIS A N 1
ATOM 1439 C CA . HIS A 1 185 ? -21.747 -9.321 12.008 1.00 97.50 185 HIS A CA 1
ATOM 1440 C C . HIS A 1 185 ? -21.866 -9.744 13.477 1.00 97.50 185 HIS A C 1
ATOM 1442 O O . HIS A 1 185 ? -22.754 -10.512 13.833 1.00 97.50 185 HIS A O 1
ATOM 1448 N N . TYR A 1 186 ? -21.031 -9.180 14.352 1.00 97.50 186 TYR A N 1
ATOM 1449 C CA . TYR A 1 186 ? -21.032 -9.513 15.781 1.00 97.50 186 TYR A CA 1
ATOM 1450 C C . TYR A 1 186 ? -22.108 -8.759 16.594 1.00 97.50 186 TYR A C 1
ATOM 1452 O O . TYR A 1 186 ? -22.026 -8.671 17.819 1.00 97.50 186 TYR A O 1
ATOM 1460 N N . GLY A 1 187 ? -23.135 -8.217 15.929 1.00 95.81 187 GLY A N 1
ATOM 1461 C CA . GLY A 1 187 ? -24.354 -7.696 16.558 1.00 95.81 187 GLY A CA 1
ATOM 1462 C C . GLY A 1 187 ? -24.422 -6.179 16.753 1.00 95.81 187 GLY A C 1
ATOM 1463 O O . GLY A 1 187 ? -25.465 -5.676 17.164 1.00 95.81 187 GLY A O 1
ATOM 1464 N N . GLY A 1 188 ? -23.355 -5.431 16.458 1.00 95.88 188 GLY A N 1
ATOM 1465 C CA . GLY A 1 188 ? -23.372 -3.962 16.407 1.00 95.88 188 GLY A CA 1
ATOM 1466 C C . GLY A 1 188 ? -23.587 -3.245 17.744 1.00 95.88 188 GLY A C 1
ATOM 1467 O O . GLY A 1 188 ? -23.835 -2.043 17.755 1.00 95.88 188 GLY A O 1
ATOM 1468 N N . LYS A 1 189 ? -23.501 -3.955 18.872 1.00 95.56 189 LYS A N 1
ATOM 1469 C CA . LYS A 1 189 ? -23.660 -3.389 20.215 1.00 95.56 189 LYS A CA 1
ATOM 1470 C C . LYS A 1 189 ? -22.813 -4.134 21.232 1.00 95.56 189 LYS A C 1
ATOM 1472 O O . LYS A 1 189 ? -22.592 -5.334 21.105 1.00 95.56 189 LYS A O 1
ATOM 1477 N N . CYS A 1 190 ? -22.379 -3.430 22.266 1.00 93.12 190 CYS A N 1
ATOM 1478 C CA . CYS A 1 190 ? -21.715 -4.009 23.419 1.00 93.12 190 CYS A CA 1
ATOM 1479 C C . CYS A 1 190 ? -22.647 -5.016 24.102 1.00 93.12 190 CYS A C 1
ATOM 14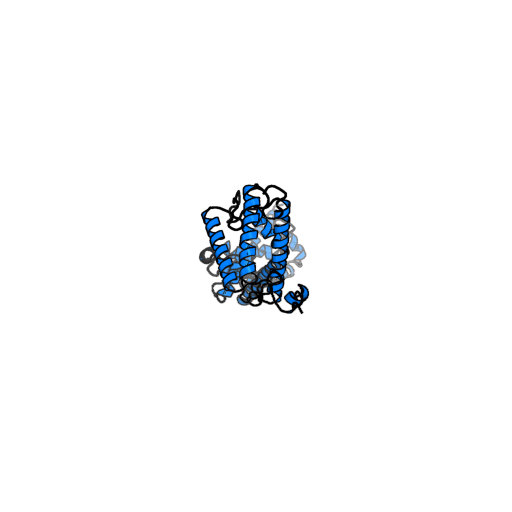81 O O . CYS A 1 190 ? -23.714 -4.635 24.584 1.00 93.12 190 CYS A O 1
ATOM 1483 N N . ILE A 1 191 ? -22.228 -6.280 24.199 1.00 90.19 191 ILE A N 1
ATOM 1484 C CA . ILE A 1 191 ? -23.022 -7.322 24.873 1.00 90.19 191 ILE A CA 1
ATOM 1485 C C . ILE A 1 191 ? -23.171 -7.067 26.382 1.00 90.19 191 ILE A C 1
ATOM 1487 O O . ILE A 1 191 ? -24.105 -7.555 27.007 1.00 90.19 191 ILE A O 1
ATOM 1491 N N . CYS A 1 192 ? -22.278 -6.263 26.961 1.00 85.75 192 CYS A N 1
ATOM 1492 C CA . CYS A 1 192 ? -22.255 -5.974 28.388 1.00 85.75 192 CYS A CA 1
ATOM 1493 C C . CYS A 1 192 ? -23.156 -4.789 28.786 1.00 85.75 192 CYS A C 1
ATOM 1495 O O . CYS A 1 192 ? -24.009 -4.929 29.659 1.00 85.75 192 CYS A O 1
ATOM 1497 N N . CYS A 1 193 ? -22.986 -3.624 28.148 1.00 82.75 193 CYS A N 1
ATOM 1498 C CA . CYS A 1 193 ? -23.696 -2.392 28.520 1.00 82.75 193 CYS A CA 1
ATOM 1499 C C . CYS A 1 193 ? -24.739 -1.912 27.504 1.00 82.75 193 CYS A C 1
ATOM 1501 O O . CYS A 1 193 ? -25.461 -0.963 27.787 1.00 82.75 193 CYS A O 1
ATOM 1503 N N . GLY A 1 194 ? -24.818 -2.532 26.324 1.00 88.44 194 GLY A N 1
ATOM 1504 C CA . GLY A 1 194 ? -25.760 -2.143 25.273 1.00 88.44 194 GLY A CA 1
ATOM 1505 C C . GLY A 1 194 ? -25.344 -0.944 24.415 1.00 88.44 194 GLY A C 1
ATOM 1506 O O . GLY A 1 194 ? -26.057 -0.646 23.462 1.00 88.44 194 GLY A O 1
ATOM 1507 N N . GLU A 1 195 ? -24.202 -0.300 24.693 1.00 91.88 195 GLU A N 1
ATOM 1508 C CA . GLU A 1 195 ? -23.626 0.757 23.842 1.00 91.88 195 GLU A CA 1
ATOM 1509 C C . GLU A 1 195 ? -23.596 0.314 22.373 1.00 91.88 195 GLU A C 1
ATOM 1511 O O . GLU A 1 195 ? -23.154 -0.796 22.083 1.00 91.88 195 GLU A O 1
ATOM 1516 N N . ASN A 1 196 ? -24.047 1.159 21.451 1.00 95.00 196 ASN A N 1
ATOM 1517 C CA . ASN A 1 196 ? -24.203 0.822 20.033 1.00 95.00 196 ASN A CA 1
ATOM 1518 C C . ASN A 1 196 ? -23.546 1.839 19.086 1.00 95.00 196 ASN A C 1
ATOM 1520 O O . ASN A 1 196 ? -23.539 1.628 17.874 1.00 95.00 196 ASN A O 1
ATOM 1524 N N . GLY A 1 197 ? -22.949 2.911 19.610 1.00 94.00 197 GLY A N 1
ATOM 1525 C CA . GLY A 1 197 ? -22.185 3.875 18.833 1.00 94.00 197 GLY A CA 1
ATOM 1526 C C . GLY A 1 197 ? -20.909 3.234 18.273 1.00 94.00 197 GLY A C 1
ATOM 1527 O O . GLY A 1 197 ? -20.016 2.894 19.052 1.00 94.00 197 GLY A O 1
ATOM 1528 N N . PRO A 1 198 ? -20.736 3.108 16.940 1.00 93.12 198 PRO A N 1
ATOM 1529 C CA . PRO A 1 198 ? -19.617 2.370 16.336 1.00 93.12 198 PRO A CA 1
ATOM 1530 C C . PRO A 1 198 ? -18.219 2.869 16.735 1.00 93.12 198 PRO A C 1
ATOM 1532 O O . PRO A 1 198 ? -17.250 2.103 16.736 1.00 93.12 198 PRO A O 1
ATOM 1535 N N . CYS A 1 199 ? -18.104 4.150 17.093 1.00 93.38 199 CYS A N 1
ATOM 1536 C CA . CYS A 1 199 ? -16.871 4.768 17.586 1.00 93.38 199 CYS A CA 1
ATOM 1537 C C . CYS A 1 199 ? -16.460 4.272 18.981 1.00 93.38 199 CYS A C 1
ATOM 1539 O O . CYS A 1 199 ? -15.295 4.399 19.344 1.00 93.38 199 CYS A O 1
ATOM 1541 N N . PHE A 1 200 ? -17.389 3.697 19.747 1.00 95.00 200 PHE A N 1
ATOM 1542 C CA . PHE A 1 200 ? -17.146 3.180 21.091 1.00 95.00 200 PHE A CA 1
ATOM 1543 C C . PHE A 1 200 ? -16.894 1.673 21.118 1.00 95.00 200 PHE A C 1
ATOM 1545 O O . PHE A 1 200 ? -16.520 1.154 22.166 1.00 95.00 200 PHE A O 1
ATOM 1552 N N . LEU A 1 201 ? -17.097 0.965 20.003 1.00 95.75 201 LEU A N 1
ATOM 1553 C CA . LEU A 1 201 ? -17.069 -0.496 19.943 1.00 95.75 201 LEU A CA 1
ATOM 1554 C C . LEU A 1 201 ? -15.685 -1.064 19.607 1.00 95.75 201 LEU A C 1
ATOM 1556 O O . LEU A 1 201 ? -14.938 -0.548 18.772 1.00 95.75 201 LEU A O 1
ATOM 1560 N N . ALA A 1 202 ? -15.373 -2.201 20.211 1.00 94.25 202 ALA A N 1
ATOM 1561 C CA . ALA A 1 202 ? -14.167 -2.977 20.000 1.00 94.25 202 ALA A CA 1
ATOM 1562 C C . ALA A 1 202 ? -14.499 -4.467 19.881 1.00 94.25 202 ALA A C 1
ATOM 1564 O O . ALA A 1 202 ? -15.448 -4.956 20.492 1.00 94.25 202 ALA A O 1
ATOM 1565 N N . ILE A 1 203 ? -13.664 -5.182 19.127 1.00 95.94 203 ILE A N 1
ATOM 1566 C CA . ILE A 1 203 ? -13.665 -6.644 19.132 1.00 95.94 203 ILE A CA 1
ATOM 1567 C C . ILE A 1 203 ? -12.951 -7.127 20.386 1.00 95.94 203 ILE A C 1
ATOM 1569 O O . ILE A 1 203 ? -11.818 -6.716 20.659 1.00 95.94 203 ILE A O 1
ATOM 1573 N N . ASP A 1 204 ? -13.633 -7.983 21.131 1.00 93.94 204 ASP A N 1
ATOM 1574 C CA . ASP A 1 204 ? -13.120 -8.685 22.295 1.00 93.94 204 ASP A CA 1
ATOM 1575 C C . ASP A 1 204 ? -13.013 -10.182 22.003 1.00 93.94 204 ASP A C 1
ATOM 1577 O O . ASP A 1 204 ? -13.847 -10.760 21.304 1.00 93.94 204 ASP A O 1
ATOM 1581 N N . HIS A 1 205 ? -11.974 -10.793 22.563 1.00 93.00 205 HIS A N 1
ATOM 1582 C CA . HIS A 1 205 ? -11.795 -12.239 22.579 1.00 93.00 205 HIS A CA 1
ATOM 1583 C C . HIS A 1 205 ? -12.545 -12.785 23.792 1.00 93.00 205 HIS A C 1
ATOM 1585 O O . HIS A 1 205 ? -12.246 -12.387 24.923 1.00 93.00 205 HIS A O 1
ATOM 1591 N N . ILE A 1 206 ? -13.505 -13.687 23.574 1.00 91.50 206 ILE A N 1
ATOM 1592 C CA . ILE A 1 206 ? -14.361 -14.217 24.649 1.00 91.50 206 ILE A CA 1
ATOM 1593 C C . ILE A 1 206 ? -13.502 -14.834 25.763 1.00 91.50 206 ILE A C 1
ATOM 1595 O O . ILE A 1 206 ? -13.629 -14.417 26.916 1.00 91.50 206 ILE A O 1
ATOM 1599 N N . GLU A 1 207 ? -12.520 -15.657 25.391 1.00 89.00 207 GLU A N 1
ATOM 1600 C CA . GLU A 1 207 ? -11.579 -16.335 26.300 1.00 89.00 207 GLU A CA 1
ATOM 1601 C C . GLU A 1 207 ? -10.439 -15.438 26.827 1.00 89.00 207 GLU A C 1
ATOM 1603 O O . GLU A 1 207 ? -9.581 -15.879 27.587 1.00 89.00 207 GLU A O 1
ATOM 1608 N N . GLY A 1 208 ? -10.385 -14.159 26.433 1.00 84.81 208 GLY A N 1
ATOM 1609 C CA . GLY A 1 208 ? -9.366 -13.216 26.914 1.00 84.81 208 GLY A CA 1
ATOM 1610 C C . GLY A 1 208 ? -7.941 -13.470 26.394 1.00 84.81 208 GLY A C 1
ATOM 1611 O O . GLY A 1 208 ? -6.991 -12.824 26.836 1.00 84.81 208 GLY A O 1
ATOM 1612 N N . ASP A 1 209 ? -7.770 -14.348 25.408 1.00 90.19 209 ASP A N 1
ATOM 1613 C CA . ASP A 1 209 ? -6.485 -14.804 24.862 1.00 90.19 209 ASP A CA 1
ATOM 1614 C C . ASP A 1 209 ? -5.947 -13.932 23.707 1.00 90.19 209 ASP A C 1
ATOM 1616 O O . ASP A 1 209 ? -4.989 -14.286 23.011 1.00 90.19 209 ASP A O 1
ATOM 1620 N N . GLY A 1 210 ? -6.525 -12.748 23.491 1.00 88.50 210 GLY A N 1
ATOM 1621 C CA . GLY A 1 210 ? -6.329 -12.012 22.243 1.00 88.50 210 GLY A CA 1
ATOM 1622 C C . GLY A 1 210 ? -4.906 -11.572 21.920 1.00 88.50 210 GLY A C 1
ATOM 1623 O O . GLY A 1 210 ? -4.583 -11.362 20.751 1.00 88.50 210 GLY A O 1
ATOM 1624 N N . ASN A 1 211 ? -4.027 -11.440 22.917 1.00 90.44 211 ASN A N 1
ATOM 1625 C CA . ASN A 1 211 ? -2.603 -11.204 22.664 1.00 90.44 211 ASN A CA 1
ATOM 1626 C C . ASN A 1 211 ? -1.942 -12.425 22.004 1.00 90.44 211 ASN A C 1
ATOM 1628 O O . ASN A 1 211 ? -1.227 -12.274 21.015 1.00 90.44 211 ASN A O 1
ATOM 1632 N N . THR A 1 212 ? -2.217 -13.621 22.524 1.00 93.81 212 THR A N 1
ATOM 1633 C CA . THR A 1 212 ? -1.703 -14.890 22.001 1.00 93.81 212 THR A CA 1
ATOM 1634 C C . THR A 1 212 ? -2.231 -15.130 20.597 1.00 93.81 212 THR A C 1
ATOM 1636 O O . THR A 1 212 ? -1.433 -15.328 19.680 1.00 93.81 212 THR A O 1
ATOM 1639 N N . HIS A 1 213 ? -3.546 -14.990 20.397 1.00 94.38 213 HIS A N 1
ATOM 1640 C CA . HIS A 1 213 ? -4.142 -15.171 19.079 1.00 94.38 213 HIS A CA 1
ATOM 1641 C C . HIS A 1 213 ? -3.547 -14.191 18.048 1.00 94.38 213 HIS A C 1
ATOM 1643 O O . HIS A 1 213 ? -3.047 -14.620 17.009 1.00 94.38 213 HIS A O 1
ATOM 1649 N N . ARG A 1 214 ? -3.489 -12.880 18.345 1.00 94.00 214 ARG A N 1
ATOM 1650 C CA . ARG A 1 214 ? -2.929 -11.883 17.407 1.00 94.00 214 ARG A CA 1
ATOM 1651 C C . ARG A 1 214 ? -1.455 -12.121 17.079 1.00 94.00 214 ARG A C 1
ATOM 1653 O O . ARG A 1 214 ? -1.049 -11.877 15.941 1.00 94.00 214 ARG A O 1
ATOM 1660 N N . LYS A 1 215 ? -0.666 -12.614 18.041 1.00 94.50 215 LYS A N 1
ATOM 1661 C CA . LYS A 1 215 ? 0.721 -13.037 17.801 1.00 94.50 215 LYS A CA 1
ATOM 1662 C C . LYS A 1 215 ? 0.792 -14.237 16.863 1.00 94.50 215 LYS A C 1
ATOM 1664 O O . LYS A 1 215 ? 1.582 -14.189 15.926 1.00 94.50 215 LYS A O 1
ATOM 1669 N N . ALA A 1 216 ? -0.048 -15.250 17.072 1.00 94.75 216 ALA A N 1
ATOM 1670 C CA . ALA A 1 216 ? -0.075 -16.458 16.251 1.00 94.75 216 ALA A CA 1
ATOM 1671 C C . ALA A 1 216 ? -0.407 -16.157 14.779 1.00 94.75 216 ALA A C 1
ATOM 1673 O O . ALA A 1 216 ? 0.280 -16.635 13.882 1.00 94.75 216 ALA A O 1
ATOM 1674 N N . ILE A 1 217 ? -1.405 -15.304 14.518 1.00 95.62 217 ILE A N 1
ATOM 1675 C CA . ILE A 1 217 ? -1.798 -14.951 13.140 1.00 95.62 217 ILE A CA 1
ATOM 1676 C C . ILE A 1 217 ? -0.966 -13.805 12.538 1.00 95.62 217 ILE A C 1
ATOM 1678 O O . ILE A 1 217 ? -1.028 -13.545 11.333 1.00 95.62 217 ILE A O 1
ATOM 1682 N N . GLY A 1 218 ? -0.221 -13.065 13.365 1.00 94.44 218 GLY A N 1
ATOM 1683 C CA . GLY A 1 218 ? 0.560 -11.899 12.947 1.00 94.44 218 GLY A CA 1
ATOM 1684 C C . GLY A 1 218 ? -0.287 -10.748 12.383 1.00 94.44 218 GLY A C 1
ATOM 1685 O O . GLY A 1 218 ? 0.197 -9.978 11.548 1.00 94.44 218 GLY A O 1
ATOM 1686 N N . LYS A 1 219 ? -1.561 -10.634 12.784 1.00 93.88 219 LYS A N 1
ATOM 1687 C CA . LYS A 1 219 ? -2.505 -9.604 12.313 1.00 93.88 219 LYS A CA 1
ATOM 1688 C C . LYS A 1 219 ? -2.931 -8.703 13.465 1.00 93.88 219 LYS A C 1
ATOM 1690 O O . LYS A 1 219 ? -3.384 -9.161 14.509 1.00 93.88 219 LYS A O 1
ATOM 1695 N N . TYR A 1 220 ? -2.832 -7.397 13.234 1.00 92.06 220 TYR A N 1
ATOM 1696 C CA . TYR A 1 220 ? -3.131 -6.359 14.218 1.00 92.06 220 TYR A CA 1
ATOM 1697 C C . TYR A 1 220 ? -3.925 -5.221 13.570 1.00 92.06 220 TYR A C 1
ATOM 1699 O O . TYR A 1 220 ? -3.862 -5.023 12.351 1.00 92.06 220 TYR A O 1
ATOM 1707 N N . GLY A 1 221 ? -4.653 -4.452 14.385 1.00 89.94 221 GLY A N 1
ATOM 1708 C CA . GLY A 1 221 ? -5.404 -3.276 13.937 1.00 89.94 221 GLY A CA 1
ATOM 1709 C C . GLY A 1 221 ? -6.296 -3.584 12.733 1.00 89.94 221 GLY A C 1
ATOM 1710 O O . GLY A 1 221 ? -7.042 -4.555 12.742 1.00 89.94 221 GLY A O 1
ATOM 1711 N N . SER A 1 222 ? -6.181 -2.796 11.662 1.00 89.94 222 SER A N 1
ATOM 1712 C CA . SER A 1 222 ? -6.962 -3.008 10.429 1.00 89.94 222 SER A CA 1
ATOM 1713 C C . SER A 1 222 ? -6.763 -4.375 9.765 1.00 89.94 222 SER A C 1
ATOM 1715 O O . SER A 1 222 ? -7.702 -4.911 9.180 1.00 89.94 222 SER A O 1
ATOM 1717 N N . GLY A 1 223 ? -5.569 -4.965 9.877 1.00 92.81 223 GLY A N 1
ATOM 1718 C CA . GLY A 1 223 ? -5.299 -6.297 9.340 1.00 92.81 223 GLY A CA 1
ATOM 1719 C C . GLY A 1 223 ? -6.081 -7.390 10.066 1.00 92.81 223 GLY A C 1
ATOM 1720 O O . GLY A 1 223 ? -6.394 -8.406 9.458 1.00 92.81 223 GLY A O 1
ATOM 1721 N N . PHE A 1 224 ? -6.428 -7.166 11.336 1.00 96.00 224 PHE A N 1
ATOM 1722 C CA . PHE A 1 224 ? -7.253 -8.084 12.116 1.00 96.00 224 PHE A CA 1
ATOM 1723 C C . PHE A 1 224 ? -8.717 -8.067 11.654 1.00 96.00 224 PHE A C 1
ATOM 1725 O O . PHE A 1 224 ? -9.292 -9.126 11.451 1.00 96.00 224 PHE A O 1
ATOM 1732 N N . TYR A 1 225 ? -9.290 -6.891 11.373 1.00 95.75 225 TYR A N 1
ATOM 1733 C CA . TYR A 1 225 ? -10.644 -6.796 10.800 1.00 95.75 225 TYR A CA 1
ATOM 1734 C C . TYR A 1 225 ? -10.741 -7.510 9.454 1.00 95.75 225 TYR A C 1
ATOM 1736 O O . TYR A 1 225 ? -11.664 -8.283 9.235 1.00 95.75 225 TYR A O 1
ATOM 1744 N N . LYS A 1 226 ? -9.749 -7.311 8.576 1.00 95.19 226 LYS A N 1
ATOM 1745 C CA . LYS A 1 226 ? -9.681 -8.064 7.320 1.00 95.19 226 LYS A CA 1
ATOM 1746 C C . LYS A 1 226 ? -9.586 -9.575 7.565 1.00 95.19 226 LYS A C 1
ATOM 1748 O O . LYS A 1 226 ? -10.242 -10.333 6.868 1.00 95.19 226 LYS A O 1
ATOM 1753 N N . TRP A 1 227 ? -8.782 -10.006 8.537 1.00 96.94 227 TRP A N 1
ATOM 1754 C CA . TRP A 1 227 ? -8.655 -11.424 8.872 1.00 96.94 227 TRP A CA 1
ATOM 1755 C C . TRP A 1 227 ? -9.994 -12.029 9.310 1.00 96.94 227 TRP A C 1
ATOM 1757 O O . TRP A 1 227 ? -10.322 -13.110 8.843 1.00 96.94 227 TRP A O 1
ATOM 1767 N N . LEU A 1 228 ? -10.795 -11.319 10.112 1.00 97.38 228 LEU A N 1
ATOM 1768 C CA . LEU A 1 228 ? -12.134 -11.780 10.507 1.00 97.38 228 LEU A CA 1
ATOM 1769 C C . LEU A 1 228 ? -13.048 -11.997 9.293 1.00 97.38 228 LEU A C 1
ATOM 1771 O O . LEU 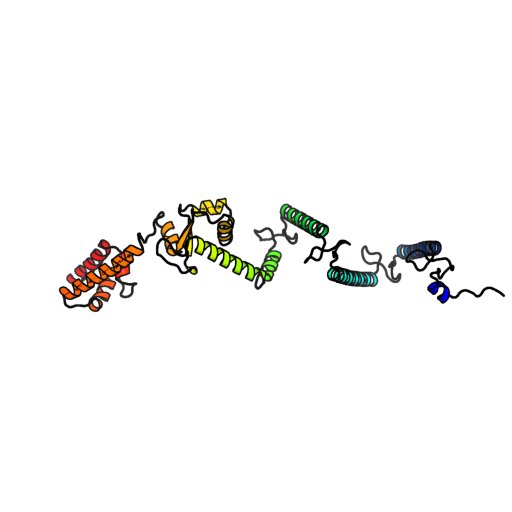A 1 228 ? -13.719 -13.018 9.217 1.00 97.38 228 LEU A O 1
ATOM 1775 N N . VAL A 1 229 ? -13.027 -11.072 8.328 1.00 96.56 229 VAL A N 1
ATOM 1776 C CA . VAL A 1 229 ? -13.795 -11.196 7.076 1.00 96.56 229 VAL A CA 1
ATOM 1777 C C . VAL A 1 229 ? -13.301 -12.376 6.234 1.00 96.56 229 VAL A C 1
ATOM 1779 O O . VAL A 1 229 ? -14.101 -13.158 5.737 1.00 96.56 229 VAL A O 1
ATOM 1782 N N . ASP A 1 230 ? -11.983 -12.528 6.090 1.00 96.88 230 ASP A N 1
ATOM 1783 C CA . ASP A 1 230 ? -11.380 -13.590 5.274 1.00 96.88 230 ASP A CA 1
ATOM 1784 C C . ASP A 1 230 ? -11.548 -14.996 5.891 1.00 96.88 230 ASP A C 1
ATOM 1786 O O . ASP A 1 230 ? -11.377 -15.986 5.184 1.00 96.88 230 ASP A O 1
ATOM 1790 N N . ASN A 1 231 ? -11.851 -15.091 7.191 1.00 96.69 231 ASN A N 1
ATOM 1791 C CA . ASN A 1 231 ? -12.014 -16.351 7.931 1.00 96.69 231 ASN A CA 1
ATOM 1792 C C . ASN A 1 231 ? -13.469 -16.590 8.363 1.00 96.69 231 ASN A C 1
ATOM 1794 O O . ASN A 1 231 ? -13.705 -17.280 9.350 1.00 96.69 231 ASN A O 1
ATOM 1798 N N . ASP A 1 232 ? -14.428 -16.011 7.636 1.00 97.06 232 ASP A N 1
ATOM 1799 C CA . ASP A 1 232 ? -15.869 -16.237 7.818 1.00 97.06 232 ASP A CA 1
ATOM 1800 C C . ASP A 1 232 ? -16.374 -15.988 9.251 1.00 97.06 232 ASP A C 1
ATOM 1802 O O . ASP A 1 232 ? -17.188 -16.729 9.791 1.00 97.06 232 ASP A O 1
ATOM 1806 N N . PHE A 1 233 ? -15.875 -14.914 9.870 1.00 97.00 233 PHE A N 1
ATOM 1807 C CA . PHE A 1 233 ? -16.319 -14.410 11.171 1.00 97.00 233 PHE A CA 1
ATOM 1808 C C . PHE A 1 233 ? -16.387 -15.483 12.277 1.00 97.00 233 PHE A C 1
ATOM 1810 O O . PHE A 1 233 ? -17.470 -15.875 12.724 1.00 97.00 233 PHE A O 1
ATOM 1817 N N . PRO A 1 234 ? -15.229 -15.923 12.797 1.00 96.88 234 PRO A N 1
ATOM 1818 C CA . PRO A 1 234 ? -15.183 -16.951 13.832 1.00 96.88 234 PRO A CA 1
ATOM 1819 C C . PRO A 1 234 ? -15.987 -16.577 15.092 1.00 96.88 234 PRO A C 1
ATOM 1821 O O . PRO A 1 234 ? -16.153 -15.397 15.414 1.00 96.88 234 PRO A O 1
ATOM 1824 N N . LYS A 1 235 ? -16.505 -17.576 15.814 1.00 96.56 235 LYS A N 1
ATOM 1825 C CA . LYS A 1 235 ? -17.487 -17.382 16.904 1.00 96.56 235 LYS A CA 1
ATOM 1826 C C . LYS A 1 235 ? -16.869 -17.015 18.255 1.00 96.56 235 LYS A C 1
ATOM 1828 O O . LYS A 1 235 ? -17.594 -16.620 19.159 1.00 96.56 235 LYS A O 1
ATOM 1833 N N . GLU A 1 236 ? -15.553 -17.117 18.402 1.00 95.06 236 GLU A N 1
ATOM 1834 C CA . GLU A 1 236 ? -14.805 -16.788 19.625 1.00 95.06 236 GLU A CA 1
ATOM 1835 C C . GLU A 1 236 ? -14.684 -15.274 19.904 1.00 95.06 236 GLU A C 1
ATOM 1837 O O . GLU A 1 236 ? -14.015 -14.848 20.854 1.00 95.06 236 GLU A O 1
ATOM 1842 N N . PHE A 1 237 ? -15.335 -14.447 19.083 1.00 96.38 237 PHE A N 1
ATOM 1843 C CA . PHE A 1 237 ? -15.330 -12.994 19.182 1.00 96.38 237 PHE A CA 1
ATOM 1844 C C . PHE A 1 237 ? -16.680 -12.436 19.606 1.00 96.38 237 PHE A C 1
ATOM 1846 O O . PHE A 1 237 ? -17.740 -12.932 19.233 1.00 96.38 237 PHE A O 1
ATOM 1853 N N . GLN A 1 238 ? -16.625 -11.326 20.335 1.00 94.56 238 GLN A N 1
ATOM 1854 C CA . GLN A 1 238 ? -17.796 -10.549 20.717 1.00 94.56 238 GLN A CA 1
ATOM 1855 C C . GLN A 1 238 ? -17.529 -9.049 20.586 1.00 94.56 238 GLN A C 1
ATOM 1857 O O . GLN A 1 238 ? -16.381 -8.599 20.506 1.00 94.56 238 GLN A O 1
ATOM 1862 N N . ILE A 1 239 ? -18.601 -8.257 20.601 1.00 95.94 239 ILE A N 1
ATOM 1863 C CA . ILE A 1 239 ? -18.508 -6.801 20.690 1.00 95.94 239 ILE A CA 1
ATOM 1864 C C . ILE A 1 239 ? -18.574 -6.360 22.151 1.00 95.94 239 ILE A C 1
ATOM 1866 O O . ILE A 1 239 ? -19.551 -6.619 22.855 1.00 95.94 239 ILE A O 1
ATOM 1870 N N . LEU A 1 240 ? -17.574 -5.588 22.571 1.00 93.69 240 LEU A N 1
ATOM 1871 C CA . LEU A 1 240 ? -17.607 -4.791 23.796 1.00 93.69 240 LEU A CA 1
ATOM 1872 C C . LEU A 1 240 ? -17.346 -3.326 23.463 1.00 93.69 240 LEU A C 1
ATOM 1874 O O . LEU A 1 240 ? -16.629 -3.021 22.514 1.00 93.69 240 LEU A O 1
ATOM 1878 N N . CYS A 1 241 ? -17.873 -2.394 24.257 1.00 94.00 241 CYS A N 1
ATOM 1879 C CA . CYS A 1 241 ? -17.388 -1.021 24.178 1.00 94.00 241 CYS A CA 1
ATOM 1880 C C . CYS A 1 241 ? -15.961 -0.932 24.747 1.00 94.00 241 CYS A C 1
ATOM 1882 O O . CYS A 1 241 ? -15.545 -1.788 25.534 1.00 94.00 241 CYS A O 1
ATOM 1884 N N . HIS A 1 242 ? -15.205 0.103 24.381 1.00 93.31 242 HIS A N 1
ATOM 1885 C CA . HIS A 1 242 ? -13.828 0.295 24.844 1.00 93.31 242 HIS A CA 1
ATOM 1886 C C . HIS A 1 242 ? -13.715 0.258 26.375 1.00 93.31 242 HIS A C 1
ATOM 1888 O O . HIS A 1 242 ? -12.787 -0.355 26.901 1.00 93.31 242 HIS A O 1
ATOM 1894 N N . ASN A 1 243 ? -14.697 0.817 27.087 1.00 88.62 243 ASN A N 1
ATOM 1895 C CA . ASN A 1 243 ? -14.717 0.827 28.549 1.00 88.62 243 ASN A CA 1
ATOM 1896 C C . ASN A 1 243 ? -14.964 -0.571 29.133 1.00 88.62 243 ASN A C 1
ATOM 1898 O O . ASN A 1 243 ? -14.239 -0.984 30.033 1.00 88.62 243 ASN A O 1
ATOM 1902 N N . CYS A 1 244 ? -15.931 -1.329 28.604 1.00 88.62 244 CYS A N 1
ATOM 1903 C CA . CYS A 1 244 ? -16.205 -2.698 29.054 1.00 88.62 244 CYS A CA 1
ATOM 1904 C C . CYS A 1 244 ? -15.047 -3.650 28.729 1.00 88.62 244 CYS A C 1
ATOM 1906 O O . CYS A 1 244 ? -14.694 -4.472 29.569 1.00 88.62 244 CYS A O 1
ATOM 1908 N N . ASN A 1 245 ? -14.426 -3.517 27.553 1.00 90.94 245 ASN A N 1
ATOM 1909 C CA . ASN A 1 245 ? -13.261 -4.317 27.162 1.00 90.94 245 ASN A CA 1
ATOM 1910 C C . ASN A 1 245 ? -12.072 -4.058 28.107 1.00 90.94 245 ASN A C 1
ATOM 1912 O O . ASN A 1 245 ? -11.495 -4.983 28.679 1.00 90.94 245 ASN A O 1
ATOM 1916 N N . MET A 1 246 ? -11.759 -2.784 28.369 1.00 88.19 246 MET A N 1
ATOM 1917 C CA . MET A 1 246 ? -10.712 -2.427 29.332 1.00 88.19 246 MET A CA 1
ATOM 1918 C C . MET A 1 246 ? -11.065 -2.867 30.756 1.00 88.19 246 MET A C 1
ATOM 1920 O O . MET A 1 246 ? -10.208 -3.395 31.462 1.00 88.19 246 MET A O 1
ATOM 1924 N N . GLY A 1 247 ? -12.322 -2.705 31.168 1.00 85.56 247 GLY A N 1
ATOM 1925 C CA . GLY A 1 247 ? -12.814 -3.166 32.462 1.00 85.56 247 GLY A CA 1
ATOM 1926 C C . GLY A 1 247 ? -12.622 -4.672 32.648 1.00 85.56 247 GLY A C 1
ATOM 1927 O O . GLY A 1 247 ? -12.045 -5.085 33.650 1.00 85.56 247 GLY A O 1
ATOM 1928 N N . LYS A 1 248 ? -13.022 -5.479 31.655 1.00 83.94 248 LYS A N 1
ATOM 1929 C CA . LYS A 1 248 ? -12.816 -6.936 31.627 1.00 83.94 248 LYS A CA 1
ATOM 1930 C C . LYS A 1 248 ? -11.344 -7.294 31.846 1.00 83.94 248 LYS A C 1
ATOM 1932 O O . LYS A 1 248 ? -11.040 -8.162 32.661 1.00 83.94 248 LYS A O 1
ATOM 1937 N N . ARG A 1 249 ? -10.424 -6.598 31.166 1.00 84.38 249 ARG A N 1
ATOM 1938 C CA . ARG A 1 249 ? -8.974 -6.810 31.310 1.00 84.38 249 ARG A CA 1
ATOM 1939 C C . ARG A 1 249 ? -8.475 -6.542 32.732 1.00 84.38 249 ARG A C 1
ATOM 1941 O O . ARG A 1 249 ? -7.658 -7.309 33.231 1.00 84.38 249 ARG A O 1
ATOM 1948 N N . PHE A 1 250 ? -8.900 -5.445 33.355 1.00 81.06 250 PHE A N 1
ATOM 1949 C CA . PHE A 1 250 ? -8.414 -5.071 34.688 1.00 81.06 250 PHE A CA 1
ATOM 1950 C C . PHE A 1 250 ? -9.048 -5.882 35.817 1.00 81.06 250 PHE A C 1
ATOM 1952 O O . PHE A 1 250 ? -8.452 -6.001 36.881 1.00 81.06 250 PHE A O 1
ATOM 1959 N N . ASN A 1 251 ? -10.226 -6.453 35.582 1.00 77.88 251 ASN A N 1
ATOM 1960 C CA . ASN A 1 251 ? -11.016 -7.130 36.602 1.00 77.88 251 ASN A CA 1
ATOM 1961 C C . ASN A 1 251 ? -11.141 -8.643 36.327 1.00 77.88 251 ASN A C 1
ATOM 1963 O O . ASN A 1 251 ? -12.199 -9.240 36.500 1.00 77.88 251 ASN A O 1
ATOM 1967 N N . GLY A 1 252 ? -10.054 -9.263 35.851 1.00 70.81 252 GLY A N 1
ATOM 1968 C CA . GLY A 1 252 ? -9.923 -10.724 35.778 1.00 70.81 252 GLY A CA 1
ATOM 1969 C C . GLY A 1 252 ? -10.933 -11.433 34.870 1.00 70.81 252 GLY A C 1
ATOM 1970 O O . GLY A 1 252 ? -11.311 -12.562 35.155 1.00 70.81 252 GLY A O 1
ATOM 1971 N N . GLY A 1 253 ? -11.399 -10.782 33.800 1.00 68.75 253 GLY A N 1
ATOM 1972 C CA . GLY A 1 253 ? -12.393 -11.349 32.882 1.00 68.75 253 GLY A CA 1
ATOM 1973 C C . GLY A 1 253 ? -13.842 -10.961 33.194 1.00 68.75 253 GLY A C 1
ATOM 1974 O O . GLY A 1 253 ? -14.732 -11.278 32.409 1.00 68.75 253 GLY A O 1
ATOM 1975 N N . ILE A 1 254 ? -14.084 -10.220 34.277 1.00 66.81 254 ILE A N 1
ATOM 1976 C CA . ILE A 1 254 ? -15.419 -9.792 34.706 1.00 66.81 254 ILE A CA 1
ATOM 1977 C C . ILE A 1 254 ? -15.554 -8.288 34.456 1.00 66.81 254 ILE A C 1
ATOM 1979 O O . ILE A 1 254 ? -14.696 -7.515 34.871 1.00 66.81 254 ILE A O 1
ATOM 1983 N N . CYS A 1 255 ? -16.622 -7.817 33.803 1.00 66.31 255 CYS A N 1
ATOM 1984 C CA . CYS A 1 255 ? -16.848 -6.368 33.716 1.00 66.31 255 CYS A CA 1
ATOM 1985 C C . CYS A 1 255 ? -17.011 -5.780 35.132 1.00 66.31 255 CYS A C 1
ATOM 1987 O O . CYS A 1 255 ? -17.827 -6.306 35.888 1.00 66.31 255 CYS A O 1
ATOM 1989 N N . PRO A 1 256 ? -16.349 -4.655 35.480 1.00 57.69 256 PRO A N 1
ATOM 1990 C CA . PRO A 1 256 ? -16.512 -3.987 36.779 1.00 57.69 256 PRO A CA 1
ATOM 1991 C C . PRO A 1 256 ? -17.968 -3.645 37.102 1.00 57.69 256 PRO A C 1
ATOM 1993 O O . PRO A 1 256 ? -18.356 -3.500 38.253 1.00 57.69 256 PRO A O 1
ATOM 1996 N N . CYS A 1 257 ? -18.766 -3.496 36.050 1.00 58.25 257 CYS A N 1
ATOM 1997 C CA . CYS A 1 257 ? -20.162 -3.144 36.104 1.00 58.25 257 CYS A CA 1
ATOM 1998 C C . CYS A 1 257 ? -21.089 -4.270 36.592 1.00 58.25 257 CYS A C 1
ATOM 2000 O O . CYS A 1 257 ? -22.209 -3.949 36.973 1.00 58.25 257 CYS A O 1
ATOM 2002 N N . GLY A 1 258 ? -20.660 -5.545 36.578 1.00 53.47 258 GLY A N 1
ATOM 2003 C CA . GLY A 1 258 ? -21.405 -6.725 37.061 1.00 53.47 258 GLY A CA 1
ATOM 2004 C C . GLY A 1 258 ? -22.685 -7.072 36.281 1.00 53.47 258 GLY A C 1
ATOM 2005 O O . GLY A 1 258 ? -22.853 -8.208 35.864 1.00 53.47 258 GLY A O 1
ATOM 2006 N N . ASN A 1 259 ? -23.543 -6.079 36.045 1.00 55.50 259 ASN A N 1
ATOM 2007 C CA . ASN A 1 259 ? -24.720 -6.038 35.187 1.00 55.50 259 ASN A CA 1
ATOM 2008 C C . ASN A 1 259 ? -25.082 -4.552 34.961 1.00 55.50 259 ASN A C 1
ATOM 2010 O O . ASN A 1 259 ? -25.761 -3.933 35.784 1.00 55.50 259 ASN A O 1
ATOM 2014 N N . CYS A 1 260 ? -24.666 -3.947 33.840 1.00 55.41 260 CYS A N 1
ATOM 2015 C CA . CYS A 1 260 ? -25.031 -2.558 33.488 1.00 55.41 260 CYS A CA 1
ATOM 2016 C C . CYS A 1 260 ? -26.550 -2.315 33.424 1.00 55.41 260 CYS A C 1
ATOM 2018 O O . CYS A 1 260 ? -27.010 -1.188 33.561 1.00 55.41 260 CYS A O 1
ATOM 2020 N N . ARG A 1 261 ? -27.331 -3.370 33.176 1.00 49.69 261 ARG A N 1
ATOM 2021 C CA . ARG A 1 261 ? -28.789 -3.288 33.032 1.00 49.69 261 ARG A CA 1
ATOM 2022 C C . ARG A 1 261 ? -29.506 -3.290 34.385 1.00 49.69 261 ARG A C 1
ATOM 2024 O O . ARG A 1 261 ? -30.422 -2.509 34.600 1.00 49.69 261 ARG A O 1
ATOM 2031 N N . GLU A 1 262 ? -29.012 -4.100 35.315 1.00 51.41 262 GLU A N 1
ATOM 2032 C CA . GLU A 1 262 ? -29.539 -4.233 36.677 1.00 51.41 262 GLU A CA 1
ATOM 2033 C C . GLU A 1 262 ? -29.179 -3.010 37.538 1.00 51.41 262 GLU A C 1
ATOM 2035 O O . GLU A 1 262 ? -29.916 -2.615 38.437 1.00 51.41 262 GLU A O 1
ATOM 2040 N N . SER A 1 263 ? -28.065 -2.341 37.229 1.00 53.47 263 SER A N 1
ATOM 2041 C CA . SER A 1 263 ? -27.686 -1.081 37.872 1.00 53.47 263 SER A CA 1
ATOM 2042 C C . SER A 1 263 ? -28.689 0.044 37.575 1.00 53.47 263 SER A C 1
ATOM 2044 O O . SER A 1 263 ? -29.086 0.735 38.507 1.00 53.47 263 SER A O 1
ATOM 2046 N N . ILE A 1 264 ? -29.177 0.193 36.339 1.00 55.69 264 ILE A N 1
ATOM 2047 C CA . ILE A 1 264 ? -30.156 1.240 35.982 1.00 55.69 264 ILE A CA 1
ATOM 2048 C C . ILE A 1 264 ? -31.497 1.035 36.710 1.00 55.69 264 ILE A C 1
ATOM 2050 O O . ILE A 1 264 ? -32.014 1.973 37.312 1.00 55.69 264 ILE A O 1
ATOM 2054 N N . GLU A 1 265 ? -32.023 -0.192 36.751 1.00 57.12 265 GLU A N 1
ATOM 2055 C CA . GLU A 1 265 ? -33.256 -0.498 37.501 1.00 57.12 265 GLU A CA 1
ATOM 2056 C C . GLU A 1 265 ? -33.087 -0.251 39.014 1.00 57.12 265 GLU A C 1
ATOM 2058 O O . GLU A 1 265 ? -34.005 0.210 39.700 1.00 57.12 265 GLU A O 1
ATOM 2063 N N . ASN A 1 266 ? -31.883 -0.487 39.543 1.00 62.19 266 ASN A N 1
ATOM 2064 C CA . ASN A 1 266 ? -31.546 -0.180 40.929 1.00 62.19 266 ASN A CA 1
ATOM 2065 C C . ASN A 1 266 ? -31.421 1.335 41.198 1.00 62.19 266 ASN A C 1
ATOM 2067 O O . ASN A 1 266 ? -31.821 1.765 42.281 1.00 62.19 266 ASN A O 1
ATOM 2071 N N . VAL A 1 267 ? -30.944 2.156 40.244 1.00 64.31 267 VAL A N 1
ATOM 2072 C CA . VAL A 1 267 ? -30.940 3.638 40.347 1.00 64.31 267 VAL A CA 1
ATOM 2073 C C . VAL A 1 267 ? -32.362 4.141 40.575 1.00 64.31 267 VAL A C 1
ATOM 2075 O O . VAL A 1 267 ? -32.610 4.879 41.528 1.00 64.31 267 VAL A O 1
ATOM 2078 N N . GLU A 1 268 ? -33.298 3.736 39.714 1.00 69.00 268 GLU A N 1
ATOM 2079 C CA . GLU A 1 268 ? -34.688 4.199 39.759 1.00 69.00 268 GLU A CA 1
ATOM 2080 C C . GLU A 1 268 ? -35.385 3.754 41.047 1.00 69.00 268 GLU A C 1
ATOM 2082 O O . GLU A 1 268 ? -36.073 4.544 41.700 1.00 69.00 268 GLU A O 1
ATOM 2087 N N . ARG A 1 269 ? -35.146 2.507 41.472 1.00 72.44 269 ARG A N 1
ATOM 2088 C CA . ARG A 1 269 ? -35.691 1.970 42.722 1.00 72.44 269 ARG A CA 1
ATOM 2089 C C . ARG A 1 269 ? -35.151 2.710 43.947 1.00 72.44 269 ARG A C 1
ATOM 2091 O O . ARG A 1 269 ? -35.935 3.081 44.820 1.00 72.44 269 ARG A O 1
ATOM 2098 N N . VAL A 1 270 ? -33.840 2.957 44.016 1.00 70.94 270 VAL A N 1
ATOM 2099 C CA . VAL A 1 270 ? -33.219 3.714 45.118 1.00 70.94 270 VAL A CA 1
ATOM 2100 C C . VAL A 1 270 ? -33.724 5.154 45.128 1.00 70.94 270 VAL A C 1
ATOM 2102 O O . VAL A 1 270 ? -34.084 5.664 46.187 1.00 70.94 270 VAL A O 1
ATOM 2105 N N . PHE A 1 271 ? -33.819 5.797 43.964 1.00 76.31 271 PHE A N 1
ATOM 2106 C CA . PHE A 1 271 ? -34.357 7.149 43.846 1.00 76.31 271 PHE A CA 1
ATOM 2107 C C . PHE A 1 271 ? -35.800 7.240 44.346 1.00 76.31 271 PHE A C 1
ATOM 2109 O O . PHE A 1 271 ? -36.138 8.171 45.079 1.00 76.31 271 PHE A O 1
ATOM 2116 N N . LYS A 1 272 ? -36.643 6.262 43.997 1.00 79.62 272 LYS A N 1
ATOM 2117 C CA . LYS A 1 272 ? -38.025 6.181 44.476 1.00 79.62 272 LYS A CA 1
ATOM 2118 C C . LYS A 1 272 ? -38.083 6.038 45.999 1.00 79.62 272 LYS A C 1
ATOM 2120 O O . LYS A 1 272 ? -38.704 6.866 46.651 1.00 79.62 272 LYS A O 1
ATOM 2125 N N . ILE A 1 273 ? -37.348 5.077 46.567 1.00 77.88 273 ILE A N 1
ATOM 2126 C CA . ILE A 1 273 ? -37.294 4.848 48.023 1.00 77.88 273 ILE A CA 1
ATOM 2127 C C . ILE A 1 273 ? -36.844 6.108 48.774 1.00 77.88 273 ILE A C 1
ATOM 2129 O O . ILE A 1 273 ? -37.438 6.470 49.788 1.00 77.88 273 ILE A O 1
ATOM 2133 N N . VAL A 1 274 ? -35.800 6.788 48.289 1.00 75.31 274 VAL A N 1
ATOM 2134 C CA . VAL A 1 274 ? -35.288 8.007 48.931 1.00 75.31 274 VAL A CA 1
ATOM 2135 C C . VAL A 1 274 ? -36.328 9.127 48.884 1.00 75.31 274 VAL A C 1
ATOM 2137 O O . VAL A 1 274 ? -36.553 9.780 49.900 1.00 75.31 274 VAL A O 1
ATOM 2140 N N . ASN A 1 275 ? -36.989 9.344 47.745 1.00 77.88 275 ASN A N 1
ATOM 2141 C CA . ASN A 1 275 ? -38.025 10.374 47.640 1.00 77.88 275 ASN A CA 1
ATOM 2142 C C . ASN A 1 275 ? -39.254 10.069 48.506 1.00 77.88 275 ASN A C 1
ATOM 2144 O O . ASN A 1 275 ? -39.785 10.990 49.125 1.00 77.88 275 ASN A O 1
ATOM 2148 N N . ASP A 1 276 ? -39.679 8.807 48.579 1.00 80.69 276 ASP A N 1
ATOM 2149 C CA . ASP A 1 276 ? -40.821 8.388 49.397 1.00 80.69 276 ASP A CA 1
ATOM 2150 C C . ASP A 1 276 ? -40.519 8.597 50.895 1.00 80.69 276 ASP A C 1
ATOM 2152 O O . ASP A 1 276 ? -41.290 9.240 51.607 1.00 80.69 276 ASP A O 1
ATOM 2156 N N . LEU A 1 277 ? -39.326 8.202 51.364 1.00 78.19 277 LEU A N 1
ATOM 2157 C CA . LEU A 1 277 ? -38.896 8.431 52.752 1.00 78.19 277 LEU A CA 1
ATOM 2158 C C . LEU A 1 277 ? -38.816 9.919 53.129 1.00 78.19 277 LEU A C 1
ATOM 2160 O O . LEU A 1 277 ? -39.160 10.288 54.254 1.00 78.19 277 LEU A O 1
ATOM 2164 N N . LEU A 1 278 ? -38.331 10.771 52.221 1.00 77.94 278 LEU A N 1
ATOM 2165 C CA . LEU A 1 278 ? -38.186 12.210 52.470 1.00 77.94 278 LEU A CA 1
ATOM 2166 C C . LEU A 1 278 ? -39.547 12.921 52.567 1.00 77.94 278 LEU A C 1
ATOM 2168 O O . LEU A 1 278 ? -39.717 13.789 53.432 1.00 77.94 278 LEU A O 1
ATOM 2172 N N . LYS A 1 279 ? -40.521 12.500 51.749 1.00 75.44 279 LYS A N 1
ATOM 2173 C CA . LYS A 1 279 ? -41.907 12.985 51.806 1.00 75.44 279 LYS A CA 1
ATOM 2174 C C . LYS A 1 279 ? -42.594 12.578 53.109 1.00 75.44 279 LYS A C 1
ATOM 2176 O O . LYS A 1 279 ? -43.119 13.447 53.801 1.00 75.44 279 LYS A O 1
ATOM 2181 N N . ASP A 1 280 ? -42.516 11.299 53.477 1.00 74.62 280 ASP A N 1
ATOM 2182 C CA . ASP A 1 280 ? -43.272 10.744 54.606 1.00 74.62 280 ASP A CA 1
ATOM 2183 C C . ASP A 1 280 ? -42.742 11.186 55.976 1.00 74.62 280 ASP A C 1
ATOM 2185 O O . ASP A 1 280 ? -43.510 11.407 56.911 1.00 74.62 280 ASP A O 1
ATOM 2189 N N . LYS A 1 281 ? -41.416 11.291 56.141 1.00 66.56 281 LYS A N 1
ATOM 2190 C CA . LYS A 1 281 ? -40.808 11.468 57.473 1.00 66.56 281 LYS A CA 1
ATOM 2191 C C . LYS A 1 281 ? -40.587 12.921 57.873 1.00 66.56 281 LYS A C 1
ATOM 2193 O O . LYS A 1 281 ? -40.462 13.183 59.068 1.00 66.56 281 LYS A O 1
ATOM 2198 N N . LYS A 1 282 ? -40.423 13.840 56.915 1.00 62.78 282 LYS A N 1
ATOM 2199 C CA . LYS A 1 282 ? -39.905 15.187 57.214 1.00 62.78 282 LYS A CA 1
ATOM 2200 C C . LYS A 1 282 ? -40.421 16.322 56.319 1.00 62.78 282 LYS A C 1
ATOM 2202 O O . LYS A 1 282 ? -39.950 17.439 56.499 1.00 62.78 282 LYS A O 1
ATOM 2207 N N . GLN A 1 283 ? -41.348 16.073 55.383 1.00 73.44 283 GLN A N 1
ATOM 2208 C CA . GLN A 1 283 ? -41.832 17.087 54.422 1.00 73.44 283 GLN A CA 1
ATOM 2209 C C . GLN A 1 283 ? -40.695 17.861 53.715 1.00 73.44 283 GLN A C 1
ATOM 2211 O O . GLN A 1 283 ? -40.826 19.042 53.405 1.00 73.44 283 GLN A O 1
ATOM 2216 N N . VAL A 1 284 ? -39.559 17.205 53.470 1.00 76.19 284 VAL A N 1
ATOM 2217 C CA . VAL A 1 284 ? -38.409 17.780 52.753 1.00 76.19 284 VAL A CA 1
ATOM 2218 C C . VAL A 1 284 ? -38.257 17.094 51.411 1.00 76.19 284 VAL A C 1
ATOM 2220 O O . VAL A 1 284 ? -38.659 15.946 51.224 1.00 76.19 284 VAL A O 1
ATOM 2223 N N . THR A 1 285 ? -37.668 17.799 50.458 1.00 77.62 285 THR A N 1
ATOM 2224 C CA . THR A 1 285 ? -37.420 17.280 49.118 1.00 77.62 285 THR A CA 1
ATOM 2225 C C . THR A 1 285 ? -35.973 16.829 48.974 1.00 77.62 285 THR A C 1
ATOM 2227 O O . THR A 1 285 ? -35.086 17.233 49.729 1.00 77.62 285 THR A O 1
ATOM 2230 N N . LEU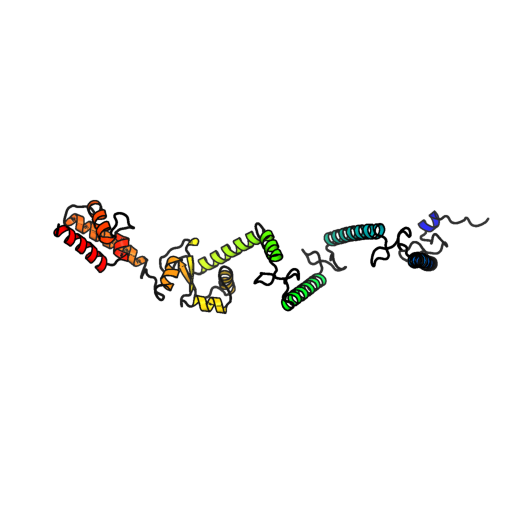 A 1 286 ? -35.692 16.016 47.952 1.00 77.00 286 LEU A N 1
ATOM 2231 C CA . LEU A 1 286 ? -34.318 15.626 47.637 1.00 77.00 286 LEU A CA 1
ATOM 2232 C C . LEU A 1 286 ? -33.414 16.846 47.397 1.00 77.00 286 LEU A C 1
ATOM 2234 O O . LEU A 1 286 ? -32.235 16.795 47.730 1.00 77.00 286 LEU A O 1
ATOM 2238 N N . LYS A 1 287 ? -33.960 17.954 46.877 1.00 78.75 287 LYS A N 1
ATOM 2239 C CA . LYS A 1 287 ? -33.218 19.201 46.645 1.00 78.75 287 LYS A CA 1
ATOM 2240 C C . LYS A 1 287 ? -32.599 19.751 47.934 1.00 78.75 287 LYS A C 1
ATOM 2242 O O . LYS A 1 287 ? -31.473 20.239 47.892 1.00 78.75 287 LYS A O 1
ATOM 2247 N N . ASP A 1 288 ? -33.295 19.611 49.058 1.00 81.50 288 ASP A N 1
ATOM 2248 C CA . ASP A 1 288 ? -32.880 20.161 50.353 1.00 81.50 288 ASP A CA 1
ATOM 2249 C C . ASP A 1 288 ? -31.722 19.365 50.972 1.00 81.50 288 ASP A C 1
ATOM 2251 O O . ASP A 1 288 ? -30.898 19.904 51.709 1.00 81.50 288 ASP A O 1
ATOM 2255 N N . VAL A 1 289 ? -31.625 18.075 50.639 1.00 81.94 289 VAL A N 1
ATOM 2256 C CA . VAL A 1 289 ? -30.626 17.155 51.205 1.00 81.94 289 VAL A CA 1
ATOM 2257 C C . VAL A 1 289 ? -29.544 16.733 50.211 1.00 81.94 289 VAL A C 1
ATOM 2259 O O . VAL A 1 289 ? -28.526 16.187 50.629 1.00 81.94 289 VAL A O 1
ATOM 2262 N N . ALA A 1 290 ? -29.712 17.005 48.913 1.00 83.06 290 ALA A N 1
ATOM 2263 C CA . ALA A 1 290 ? -28.806 16.551 47.860 1.00 83.06 290 ALA A CA 1
ATOM 2264 C C . ALA A 1 290 ? -27.375 17.055 48.067 1.00 83.06 290 ALA A C 1
ATOM 2266 O O . ALA A 1 290 ? -26.426 16.278 48.006 1.00 83.06 290 ALA A O 1
ATOM 2267 N N . GLN A 1 291 ? -27.197 18.345 48.338 1.00 85.69 291 GLN A N 1
ATOM 2268 C CA . GLN A 1 291 ? -25.859 18.913 48.481 1.00 85.69 291 GLN A CA 1
ATOM 2269 C C . GLN A 1 291 ? -25.143 18.455 49.766 1.00 85.69 291 GLN A C 1
ATOM 2271 O O . GLN A 1 291 ? -23.996 18.018 49.656 1.00 85.69 291 GLN A O 1
ATOM 2276 N N . PRO A 1 292 ? -25.790 18.436 50.951 1.00 87.88 292 PRO A N 1
ATOM 2277 C CA . PRO A 1 292 ? -25.220 17.805 52.145 1.00 87.88 292 PRO A CA 1
ATOM 2278 C C . PRO A 1 292 ? -24.870 16.327 51.939 1.00 87.88 292 PRO A C 1
ATOM 2280 O O . PRO A 1 292 ? -23.785 15.886 52.316 1.00 87.88 292 PRO A O 1
ATOM 2283 N N . LEU A 1 293 ? -25.760 15.569 51.292 1.00 86.31 293 LEU A N 1
ATOM 2284 C CA . LEU A 1 293 ? -25.554 14.154 50.996 1.00 86.31 293 LEU A CA 1
ATOM 2285 C C . LEU A 1 293 ? -24.367 13.947 50.047 1.00 86.31 293 LEU A C 1
ATOM 2287 O O . LEU A 1 293 ? -23.542 13.065 50.274 1.00 86.31 293 LEU A O 1
ATOM 2291 N N . ARG A 1 294 ? -24.234 14.796 49.024 1.00 89.56 294 ARG A N 1
ATOM 2292 C CA . ARG A 1 294 ? -23.088 14.789 48.114 1.00 89.56 294 ARG A CA 1
ATOM 2293 C C . ARG A 1 294 ? -21.787 15.017 48.870 1.00 89.56 294 ARG A C 1
ATOM 2295 O O . ARG A 1 294 ? -20.894 14.188 48.767 1.00 89.56 294 ARG A O 1
ATOM 2302 N N . VAL A 1 295 ? -21.704 16.080 49.670 1.00 88.88 295 VAL A N 1
ATOM 2303 C CA . VAL A 1 295 ? -20.495 16.386 50.450 1.00 88.88 295 VAL A CA 1
ATOM 2304 C C . VAL A 1 295 ? -20.155 15.236 51.396 1.00 88.88 295 VAL A C 1
ATOM 2306 O O . VAL A 1 295 ? -18.991 14.856 51.485 1.00 88.88 295 VAL A O 1
ATOM 2309 N N . ALA A 1 296 ? -21.151 14.627 52.043 1.00 88.44 296 ALA A N 1
ATOM 2310 C CA . ALA A 1 296 ? -20.920 13.491 52.929 1.00 88.44 296 ALA A CA 1
ATOM 2311 C C . ALA A 1 296 ? -20.330 12.279 52.195 1.00 88.44 296 ALA A C 1
ATOM 2313 O O . ALA A 1 296 ? -19.452 11.594 52.716 1.00 88.44 296 ALA A O 1
ATOM 2314 N N . ILE A 1 297 ? -20.792 12.015 50.974 1.00 88.94 297 ILE A N 1
ATOM 2315 C CA . ILE A 1 297 ? -20.417 10.823 50.217 1.00 88.94 297 ILE A CA 1
ATOM 2316 C C . ILE A 1 297 ? -19.137 11.042 49.407 1.00 88.94 297 ILE A C 1
ATOM 2318 O O . ILE A 1 297 ? -18.298 10.145 49.360 1.00 88.94 297 ILE A O 1
ATOM 2322 N N . THR A 1 298 ? -18.963 12.194 48.764 1.00 87.12 298 THR A N 1
ATOM 2323 C CA . THR A 1 298 ? -17.857 12.459 47.828 1.00 87.12 298 THR A CA 1
ATOM 2324 C C . THR A 1 298 ? -16.782 13.373 48.405 1.00 87.12 298 THR A C 1
ATOM 2326 O O . THR A 1 298 ? -15.703 13.463 47.829 1.00 87.12 298 THR A O 1
ATOM 2329 N N . GLY A 1 299 ? -17.047 14.038 49.534 1.00 86.38 299 GLY A N 1
ATOM 2330 C CA . GLY A 1 299 ? -16.148 15.029 50.132 1.00 86.38 299 GLY A CA 1
ATOM 2331 C C . GLY A 1 299 ? -16.139 16.380 49.409 1.00 86.38 299 GLY A C 1
ATOM 2332 O O . GLY A 1 299 ? -15.369 17.261 49.779 1.00 86.38 299 GLY A O 1
ATOM 2333 N N . THR A 1 300 ? -16.976 16.565 48.384 1.00 85.50 300 THR A N 1
ATOM 2334 C CA . THR A 1 300 ? -16.993 17.753 47.516 1.00 85.50 300 THR A CA 1
ATOM 2335 C C . THR A 1 300 ? -18.425 18.212 47.243 1.00 85.50 300 THR A C 1
ATOM 2337 O O . THR A 1 300 ? -19.359 17.417 47.261 1.00 85.50 300 THR A O 1
ATOM 2340 N N . ALA A 1 301 ? -18.627 19.499 46.942 1.00 84.62 301 ALA A N 1
ATOM 2341 C CA . ALA A 1 301 ? -19.943 20.013 46.530 1.00 84.62 301 ALA A CA 1
ATOM 2342 C C . ALA A 1 301 ? -20.283 19.697 45.056 1.00 84.62 301 ALA A C 1
ATOM 2344 O O . ALA A 1 301 ? -21.443 19.782 44.639 1.00 84.62 301 ALA A O 1
ATOM 2345 N N . ILE A 1 302 ? -19.281 19.304 44.263 1.00 81.06 302 ILE A N 1
ATOM 2346 C CA . ILE A 1 302 ? -19.400 18.979 42.838 1.00 81.06 302 ILE A CA 1
ATOM 2347 C C . ILE A 1 302 ? -18.959 17.530 42.631 1.00 81.06 302 ILE A C 1
ATOM 2349 O O . ILE A 1 302 ? -17.840 17.159 42.988 1.00 81.06 302 ILE A O 1
ATOM 2353 N N . SER A 1 303 ? -19.846 16.717 42.064 1.00 78.31 303 SER A N 1
ATOM 2354 C CA . SER A 1 303 ? -19.623 15.301 41.765 1.00 78.31 303 SER A CA 1
ATOM 2355 C C . SER A 1 303 ? -20.514 14.859 40.592 1.00 78.31 303 SER A C 1
ATOM 2357 O O . SER A 1 303 ? -21.440 15.599 40.239 1.00 78.31 303 SER A O 1
ATOM 2359 N N . PRO A 1 304 ? -20.319 13.637 40.054 1.00 76.56 304 PRO A N 1
ATOM 2360 C CA . PRO A 1 304 ? -21.332 12.936 39.255 1.00 76.56 304 PRO A CA 1
ATOM 2361 C C . PRO A 1 304 ? -22.667 12.800 40.009 1.00 76.56 304 PRO A C 1
ATOM 2363 O O . PRO A 1 304 ? -22.798 13.268 41.150 1.00 76.56 304 PRO A O 1
ATOM 2366 N N . SER A 1 305 ? -23.677 12.163 39.409 1.00 81.62 305 SER A N 1
ATOM 2367 C CA . SER A 1 305 ? -24.962 11.964 40.088 1.00 81.62 305 SER A CA 1
ATOM 2368 C C . SER A 1 305 ? -24.751 11.330 41.469 1.00 81.62 305 SER A C 1
ATOM 2370 O O . SER A 1 305 ? -23.926 10.428 41.643 1.00 81.62 305 SER A O 1
ATOM 2372 N N . ILE A 1 306 ? -25.479 11.814 42.481 1.00 80.50 306 ILE A N 1
ATOM 2373 C CA . ILE A 1 306 ? -25.381 11.277 43.848 1.00 80.50 306 ILE A CA 1
ATOM 2374 C C . ILE A 1 306 ? -25.725 9.787 43.841 1.00 80.50 306 ILE A C 1
ATOM 2376 O O . ILE A 1 306 ? -25.070 9.006 44.522 1.00 80.50 306 ILE A O 1
ATOM 2380 N N . ILE A 1 307 ? -26.689 9.388 43.010 1.00 74.75 307 ILE A N 1
ATOM 2381 C CA . ILE A 1 307 ? -27.126 7.998 42.903 1.00 74.75 307 ILE A CA 1
ATOM 2382 C C . ILE A 1 307 ? -26.014 7.129 42.303 1.00 74.75 307 ILE A C 1
ATOM 2384 O O . ILE A 1 307 ? -25.677 6.096 42.871 1.00 74.75 307 ILE A O 1
ATOM 2388 N N . GLU A 1 308 ? -25.373 7.584 41.221 1.00 73.31 308 GLU A N 1
ATOM 2389 C CA . GLU A 1 308 ? -24.219 6.894 40.620 1.00 73.31 308 GLU A CA 1
ATOM 2390 C C . GLU A 1 308 ? -23.072 6.764 41.625 1.00 73.31 308 GLU A C 1
ATOM 2392 O O . GLU A 1 308 ? -22.463 5.705 41.762 1.00 73.31 308 GLU A O 1
ATOM 2397 N N . SER A 1 309 ? -22.816 7.833 42.381 1.00 82.31 309 SER A N 1
ATOM 2398 C CA . SER A 1 309 ? -21.776 7.862 43.409 1.00 82.31 309 SER A CA 1
ATOM 2399 C C . SER A 1 309 ? -22.062 6.847 44.523 1.00 82.31 309 SER A C 1
ATOM 2401 O O . SER A 1 309 ? -21.162 6.118 44.934 1.00 82.31 309 SER A O 1
ATOM 2403 N N . MET A 1 310 ? -23.314 6.747 44.982 1.00 79.69 310 MET A N 1
ATOM 2404 C CA . MET A 1 310 ? -23.745 5.759 45.980 1.00 79.69 310 MET A CA 1
ATOM 2405 C C . MET A 1 310 ? -23.614 4.324 45.465 1.00 79.69 310 MET A C 1
ATOM 2407 O O . MET A 1 310 ? -23.203 3.433 46.207 1.00 79.69 310 MET A O 1
ATOM 2411 N N . MET A 1 311 ? -23.935 4.095 44.194 1.00 72.12 311 MET A N 1
ATOM 2412 C CA . MET A 1 311 ? -23.840 2.772 43.583 1.00 72.12 311 MET A CA 1
ATOM 2413 C C . MET A 1 311 ? -22.402 2.309 43.401 1.00 72.12 311 MET A C 1
ATOM 2415 O O . MET A 1 311 ? -22.093 1.169 43.734 1.00 72.12 311 MET A O 1
ATOM 2419 N N . LEU A 1 312 ? -21.520 3.197 42.936 1.00 72.75 312 LEU A N 1
ATOM 2420 C CA . LEU A 1 312 ? -20.092 2.906 42.804 1.00 72.75 312 LEU A CA 1
ATOM 2421 C C . LEU A 1 312 ? -19.442 2.618 44.161 1.00 72.75 312 LEU A C 1
ATOM 2423 O O . LEU A 1 312 ? -18.571 1.759 44.261 1.00 72.75 312 LEU A O 1
ATOM 2427 N N . LEU A 1 313 ? -19.860 3.327 45.212 1.00 76.50 313 LEU A N 1
ATOM 2428 C CA . LEU A 1 313 ? -19.343 3.122 46.566 1.00 76.50 313 LEU A CA 1
ATOM 2429 C C . LEU A 1 313 ? -19.921 1.882 47.257 1.00 76.50 313 LEU A C 1
ATOM 2431 O O . LEU A 1 313 ? -19.286 1.334 48.162 1.00 76.50 313 LEU A O 1
ATOM 2435 N N . GLY A 1 314 ? -21.123 1.463 46.863 1.00 75.12 314 GLY A N 1
ATOM 2436 C CA . GLY A 1 314 ? -21.893 0.425 47.533 1.00 75.12 314 GLY A CA 1
ATOM 2437 C C . GLY A 1 314 ? -22.572 0.909 48.822 1.00 75.12 314 GLY A C 1
ATOM 2438 O O . GLY A 1 314 ? -22.231 1.948 49.404 1.00 75.12 314 GLY A O 1
ATOM 2439 N N . LYS A 1 315 ? -23.558 0.127 49.285 1.00 79.56 315 LYS A N 1
ATOM 2440 C CA . LYS A 1 315 ? -24.419 0.442 50.441 1.00 79.56 315 LYS A CA 1
ATOM 2441 C C . LYS A 1 315 ? -23.618 0.728 51.716 1.00 79.56 315 LYS A C 1
ATOM 2443 O O . LYS A 1 315 ? -23.790 1.786 52.317 1.00 79.56 315 LYS A O 1
ATOM 2448 N N . GLU A 1 316 ? -22.727 -0.181 52.103 1.00 80.56 316 GLU A N 1
ATOM 2449 C CA . GLU A 1 316 ? -21.991 -0.100 53.373 1.00 80.56 316 GLU A CA 1
ATOM 2450 C C . GLU A 1 316 ? -21.081 1.132 53.447 1.00 80.56 316 GLU A C 1
ATOM 2452 O O . GLU A 1 316 ? -21.086 1.868 54.436 1.00 80.56 316 GLU A O 1
ATOM 2457 N N . SER A 1 317 ? -20.333 1.410 52.375 1.00 80.94 317 SER A N 1
ATOM 2458 C CA . SER A 1 317 ? -19.468 2.592 52.293 1.00 80.94 317 SER A CA 1
ATOM 2459 C C . SER A 1 317 ? -20.278 3.883 52.325 1.00 80.94 317 SER A C 1
ATOM 2461 O O . SER A 1 317 ? -19.889 4.838 52.996 1.00 80.94 317 SER A O 1
ATOM 2463 N N . THR A 1 318 ? -21.410 3.908 51.619 1.00 87.06 318 THR A N 1
ATOM 2464 C CA . THR A 1 318 ? -22.317 5.058 51.578 1.00 87.06 318 THR A CA 1
ATOM 2465 C C . THR A 1 318 ? -22.874 5.369 52.967 1.00 87.06 318 THR A C 1
ATOM 2467 O O . THR A 1 318 ? -22.732 6.497 53.439 1.00 87.06 318 THR A O 1
ATOM 2470 N N . ILE A 1 319 ? -23.433 4.370 53.660 1.00 87.94 319 ILE A N 1
ATOM 2471 C CA . ILE A 1 319 ? -23.983 4.531 55.016 1.00 87.94 319 ILE A CA 1
ATOM 2472 C C . ILE A 1 319 ? -22.896 5.002 55.981 1.00 87.94 319 ILE A C 1
ATOM 2474 O O . ILE A 1 319 ? -23.096 5.976 56.704 1.00 87.94 319 ILE A O 1
ATOM 2478 N N . ARG A 1 320 ? -21.716 4.370 55.951 1.00 89.00 320 ARG A N 1
ATOM 2479 C CA . ARG A 1 320 ? -20.589 4.734 56.820 1.00 89.00 320 ARG A CA 1
ATOM 2480 C C . ARG A 1 320 ? -20.171 6.195 56.650 1.00 89.00 320 ARG A C 1
ATOM 2482 O O . ARG A 1 320 ? -19.912 6.876 57.639 1.00 89.00 320 ARG A O 1
ATOM 2489 N N . ARG A 1 321 ? -20.094 6.677 55.405 1.00 91.75 321 ARG A N 1
ATOM 2490 C CA . ARG A 1 321 ? -19.721 8.066 55.094 1.00 91.75 321 ARG A CA 1
ATOM 2491 C C . ARG A 1 321 ? -20.763 9.062 55.603 1.00 91.75 321 ARG A C 1
ATOM 2493 O O . ARG A 1 321 ? -20.398 10.032 56.262 1.00 91.75 321 ARG A O 1
ATOM 2500 N N . ILE A 1 322 ? -22.046 8.777 55.378 1.00 90.75 322 ILE A N 1
ATOM 2501 C CA . ILE A 1 322 ? -23.154 9.601 55.883 1.00 90.75 322 ILE A CA 1
ATOM 2502 C C . ILE A 1 322 ? -23.131 9.652 57.414 1.00 90.75 322 ILE A C 1
ATOM 2504 O O . ILE A 1 322 ? -23.177 10.739 57.988 1.00 90.75 322 ILE A O 1
ATOM 2508 N N . GLN A 1 323 ? -23.002 8.495 58.070 1.00 90.44 323 GLN A N 1
ATOM 2509 C CA . GLN A 1 323 ? -22.995 8.400 59.528 1.00 90.44 323 GLN A CA 1
ATOM 2510 C C . GLN A 1 323 ? -21.839 9.198 60.136 1.00 90.44 323 GLN A C 1
ATOM 2512 O O . GLN A 1 323 ? -22.057 9.998 61.038 1.00 90.44 323 GLN A O 1
ATOM 2517 N N . ARG A 1 324 ? -20.634 9.083 59.563 1.00 89.38 324 ARG A N 1
ATOM 2518 C CA . ARG A 1 324 ? -19.468 9.860 59.998 1.00 89.38 324 ARG A CA 1
ATOM 2519 C C . ARG A 1 324 ? -19.724 11.368 59.950 1.00 89.38 324 ARG A C 1
ATOM 2521 O O . ARG A 1 324 ? -19.339 12.079 60.877 1.00 89.38 324 ARG A O 1
ATOM 2528 N N . CYS A 1 325 ? -20.362 11.868 58.891 1.00 88.50 325 CYS A N 1
ATOM 2529 C CA . CYS A 1 325 ? -20.722 13.283 58.799 1.00 88.50 325 CYS A CA 1
ATOM 2530 C C . CYS A 1 325 ? -21.757 13.679 59.856 1.00 88.50 325 CYS A C 1
ATOM 2532 O O . CYS A 1 325 ? -21.561 14.698 60.513 1.00 88.50 325 CYS A O 1
ATOM 2534 N N . ILE A 1 326 ? -22.793 12.860 60.072 1.00 88.62 326 ILE A N 1
ATOM 2535 C CA . ILE A 1 326 ? -23.802 13.088 61.118 1.00 88.62 326 ILE A CA 1
ATOM 2536 C C . ILE A 1 326 ? -23.143 13.161 62.504 1.00 88.62 326 ILE A C 1
ATOM 2538 O O . ILE A 1 326 ? -23.401 14.100 63.257 1.00 88.62 326 ILE A O 1
ATOM 2542 N N . ASP A 1 327 ? -22.264 12.217 62.829 1.00 89.94 327 ASP A N 1
ATOM 2543 C CA . ASP A 1 327 ? -21.588 12.149 64.130 1.00 89.94 327 ASP A CA 1
ATOM 2544 C C . ASP A 1 327 ? -20.660 13.352 64.347 1.00 89.94 327 ASP A C 1
ATOM 2546 O O . ASP A 1 327 ? -20.616 13.932 65.433 1.00 89.94 327 ASP A O 1
ATOM 2550 N N . THR A 1 328 ? -19.988 13.799 63.281 1.00 84.88 328 THR A N 1
ATOM 2551 C CA . THR A 1 328 ? -19.143 15.004 63.308 1.00 84.88 328 THR A CA 1
ATOM 2552 C C . THR A 1 328 ? -19.977 16.279 63.487 1.00 84.88 328 THR A C 1
ATOM 2554 O O . THR A 1 328 ? -19.534 17.218 64.137 1.00 84.88 328 THR A O 1
ATOM 2557 N N . THR A 1 329 ? -21.194 16.334 62.934 1.00 80.00 329 THR A N 1
ATOM 2558 C CA . THR A 1 329 ? -22.105 17.479 63.127 1.00 80.00 329 THR A CA 1
ATOM 2559 C C . THR A 1 329 ? -22.803 17.494 64.484 1.00 80.00 329 THR A C 1
ATOM 2561 O O . THR A 1 329 ? -23.268 18.547 64.887 1.00 80.00 329 THR A O 1
ATOM 2564 N N . LYS A 1 330 ? -22.886 16.355 65.184 1.00 75.56 330 LYS A N 1
ATOM 2565 C CA . LYS A 1 330 ? -23.472 16.258 66.535 1.00 75.56 330 LYS A CA 1
ATOM 2566 C C . LYS A 1 330 ? -22.480 16.565 67.658 1.00 75.56 330 LYS A C 1
ATOM 2568 O O . LYS A 1 330 ? -22.893 16.777 68.789 1.00 75.56 330 LYS A O 1
ATOM 2573 N N . THR A 1 331 ? -21.185 16.509 67.358 1.00 65.88 331 THR A N 1
ATOM 2574 C CA . THR A 1 331 ? -20.088 16.789 68.300 1.00 65.88 331 THR A CA 1
ATOM 2575 C C . THR A 1 331 ? -19.604 18.243 68.246 1.00 65.88 331 THR A C 1
ATOM 2577 O O . THR A 1 331 ? -18.705 18.605 69.001 1.00 65.88 331 THR A O 1
ATOM 2580 N N . LYS A 1 332 ? -20.199 19.070 67.379 1.00 51.34 332 LYS A N 1
ATOM 2581 C CA . LYS A 1 332 ? -20.051 20.531 67.337 1.00 51.34 332 LYS A CA 1
ATOM 2582 C C . LYS A 1 332 ? -21.310 21.191 67.872 1.00 51.34 332 LYS A C 1
ATOM 2584 O O . LYS A 1 332 ? -21.160 22.270 68.477 1.00 51.34 332 LYS A O 1
#

InterPro domains:
  IPR008925 Aminoacyl-tRNA synthetase, class I, anticodon-binding superfamily [SSF48163] (266-326)
  IPR020751 Aminoacyl-tRNA synthetase, class I, anticodon-binding domain, subdomain 2 [G3DSA:1.10.10.350] (261-332)
  IPR045462 Aminoacyl-tRNA synthetase, class I, anticodon-binding [PF19269] (267-326)

Sequence (332 aa):
MPANKETLKHRKEHNLCPRDGKPNAPDRKMCKSCLVKFAVKTERYRQRKIDGGLCTNCGAEEPVGSSRLCRGCKDKSSTYMHDSHIKRYGTRKQSGQCTLCDNDAVVGKTACRPCLDNRASIKRAKHDKNQHDGQCSQCGGDLGNSTGKRCQTCIDKRNDWYQGSTTQTKDKARRDENREVVLKHYGGKCICCGENGPCFLAIDHIEGDGNTHRKAIGKYGSGFYKWLVDNDFPKEFQILCHNCNMGKRFNGGICPCGNCRESIENVERVFKIVNDLLKDKKQVTLKDVAQPLRVAITGTAISPSIIESMMLLGKESTIRRIQRCIDTTKTK

Secondary structure (DSSP, 8-state):
-PPP---HHHHHHTTB-TTT-PBPPTT-SS-HHHHHHHHHHHHHHHHHHHHTT--TTTSSS---TT-SS-HHHHHHHHHHHHHHHHHHHHHHHHTTB-SSSSSBPPTTSSS-HHHHHHHHHHHHHHHHHHHHTTS-TTT----TT-SSSS-HHHHHHHHHHHTT-HHHHHHHHHHHHHHHHHHHHTTSS-TTT----GGGEEEEETTS-HHHHHHHHT--THHHHHHHHHTT--TTEEEEEHHHHHHHHHTTTS-TTS-HHHHHHHHHHHHHHHHHHHHHHHS--HHHHHHHHHHHHHSSS--S-HHHHHHHH-HHHHHHHHHHHHHHHH--

Organism: NCBI:txid412755

pLDDT: mean 88.01, std 10.9, range [38.5, 98.06]